Protein AF-A0A7K0PMY4-F1 (afdb_monomer)

Nearest PDB structures (foldseek):
  1op4-assembly1_A  TM=5.631E-01  e=2.468E-01  Mus musculus
  3pg2-assembly2_B  TM=4.167E-01  e=1.190E-01  Streptococcus agalactiae serogroup V
  4lk4-assembly1_A  TM=3.331E-01  e=1.921E-02  Vibrio cholerae 569B
  5l7u-assembly1_A  TM=3.458E-01  e=1.921E-02  Phocaeicola vulgatus ATCC 8482
  1goj-assembly1_A  TM=2.192E-01  e=1.199E+00  Neurospora crassa

Structure (mmCIF, N/CA/C/O backbone):
data_AF-A0A7K0PMY4-F1
#
_entry.id   AF-A0A7K0PMY4-F1
#
loop_
_atom_site.group_PDB
_atom_site.id
_atom_site.type_symbol
_atom_site.label_atom_id
_atom_site.label_alt_id
_atom_site.label_comp_id
_atom_site.label_asym_id
_atom_site.label_entity_id
_atom_site.label_seq_id
_atom_site.pdbx_PDB_ins_code
_atom_site.Cartn_x
_atom_site.Cartn_y
_atom_site.Cartn_z
_atom_site.occupancy
_atom_site.B_iso_or_equiv
_atom_site.auth_seq_id
_atom_site.auth_comp_id
_atom_site.auth_asym_id
_atom_site.auth_atom_id
_atom_site.pdbx_PDB_model_num
ATOM 1 N N . MET A 1 1 ? 9.725 -7.214 -26.474 1.00 56.25 1 MET A N 1
ATOM 2 C CA . MET A 1 1 ? 8.903 -6.248 -27.239 1.00 56.25 1 MET A CA 1
ATOM 3 C C . MET A 1 1 ? 9.559 -5.992 -28.582 1.00 56.25 1 MET A C 1
ATOM 5 O O . MET A 1 1 ? 10.718 -5.599 -28.596 1.00 56.25 1 MET A O 1
ATOM 9 N N . GLY A 1 2 ? 8.859 -6.247 -29.687 1.00 46.62 2 GLY A N 1
ATOM 10 C CA . GLY A 1 2 ? 9.375 -6.006 -31.038 1.00 46.62 2 GLY A CA 1
ATOM 11 C C . GLY A 1 2 ? 8.590 -4.904 -31.742 1.00 46.62 2 GLY A C 1
ATOM 12 O O . GLY A 1 2 ? 7.359 -4.955 -31.766 1.00 46.62 2 GLY A O 1
ATOM 13 N N . TYR A 1 3 ? 9.301 -3.930 -32.313 1.00 45.34 3 TYR A N 1
ATOM 14 C CA . TYR A 1 3 ? 8.751 -2.986 -33.284 1.00 45.34 3 TYR A CA 1
ATOM 15 C C . TYR A 1 3 ? 8.925 -3.598 -34.673 1.00 45.34 3 TYR A C 1
ATOM 17 O O . TYR A 1 3 ? 10.058 -3.780 -35.112 1.00 45.34 3 TYR A O 1
ATOM 25 N N . LEU A 1 4 ? 7.827 -3.941 -35.347 1.00 53.22 4 LEU A N 1
ATOM 26 C CA . LEU A 1 4 ? 7.902 -4.459 -36.717 1.00 53.22 4 LEU A CA 1
ATOM 27 C C . LEU A 1 4 ? 7.958 -3.309 -37.742 1.00 53.22 4 LEU A C 1
ATOM 29 O O . LEU A 1 4 ? 8.595 -3.446 -38.779 1.00 53.22 4 LEU A O 1
ATOM 33 N N . ASP A 1 5 ? 7.343 -2.161 -37.425 1.00 56.84 5 ASP A N 1
ATOM 34 C CA . ASP A 1 5 ? 7.121 -1.060 -38.380 1.00 56.84 5 ASP A CA 1
ATOM 35 C C . ASP A 1 5 ? 6.556 0.236 -37.735 1.00 56.84 5 ASP A C 1
ATOM 37 O O . ASP A 1 5 ? 5.856 1.009 -38.386 1.00 56.84 5 ASP A O 1
ATOM 41 N N . ASN A 1 6 ? 6.840 0.515 -36.451 1.00 61.03 6 ASN A N 1
ATOM 42 C CA . ASN A 1 6 ? 6.326 1.689 -35.698 1.00 61.03 6 ASN A CA 1
ATOM 43 C C . ASN A 1 6 ? 4.786 1.831 -35.634 1.00 61.03 6 ASN A C 1
ATOM 45 O O . ASN A 1 6 ? 4.286 2.801 -35.064 1.00 61.03 6 ASN A O 1
ATOM 49 N N . SER A 1 7 ? 4.034 0.872 -36.179 1.00 65.44 7 SER A N 1
ATOM 50 C CA . SER A 1 7 ? 2.568 0.870 -36.200 1.00 65.44 7 SER A CA 1
ATOM 51 C C . SER A 1 7 ? 1.967 -0.250 -35.350 1.00 65.44 7 SER A C 1
ATOM 53 O O . SER A 1 7 ? 0.879 -0.091 -34.797 1.00 65.44 7 SER A O 1
ATOM 55 N N . ALA A 1 8 ? 2.701 -1.355 -35.191 1.00 66.94 8 ALA A N 1
ATOM 56 C CA . ALA A 1 8 ? 2.308 -2.498 -34.386 1.00 66.94 8 ALA A CA 1
ATOM 57 C C . ALA A 1 8 ? 3.379 -2.827 -33.335 1.00 66.94 8 ALA A C 1
ATOM 59 O O . ALA A 1 8 ? 4.569 -2.940 -33.638 1.00 66.94 8 ALA A O 1
ATOM 60 N N . VAL A 1 9 ? 2.933 -3.006 -32.090 1.00 68.56 9 VAL A N 1
ATOM 61 C CA . VAL A 1 9 ? 3.749 -3.510 -30.980 1.00 68.56 9 VAL A CA 1
ATOM 62 C C . VAL A 1 9 ? 3.297 -4.936 -30.698 1.00 68.56 9 VAL A C 1
ATOM 64 O O . VAL A 1 9 ? 2.140 -5.157 -30.342 1.00 68.56 9 VAL A O 1
ATOM 67 N N . THR A 1 10 ? 4.200 -5.902 -30.861 1.00 73.44 10 THR A N 1
ATOM 68 C CA . THR A 1 10 ? 3.927 -7.294 -30.475 1.00 73.44 10 THR A CA 1
ATOM 69 C C . THR A 1 10 ? 4.417 -7.521 -29.050 1.00 73.44 10 THR A C 1
ATOM 71 O O . THR A 1 10 ? 5.588 -7.268 -28.740 1.00 73.44 10 THR A O 1
ATOM 74 N N . VAL A 1 11 ? 3.505 -7.982 -28.194 1.00 72.00 11 VAL A N 1
ATOM 75 C CA . VAL A 1 11 ? 3.746 -8.278 -26.779 1.00 72.00 11 VAL A CA 1
ATOM 76 C C . VAL A 1 11 ? 3.530 -9.769 -26.560 1.00 72.00 11 VAL A C 1
ATOM 78 O O . VAL A 1 11 ? 2.471 -10.285 -26.911 1.00 72.00 11 VAL A O 1
ATOM 81 N N . ASP A 1 12 ? 4.525 -10.433 -25.979 1.00 79.25 12 ASP A N 1
ATOM 82 C CA . ASP A 1 12 ? 4.357 -11.755 -25.379 1.00 79.25 12 ASP A CA 1
ATOM 83 C C . ASP A 1 12 ? 4.098 -11.557 -23.883 1.00 79.25 12 ASP A C 1
ATOM 85 O O . ASP A 1 12 ? 4.808 -10.782 -23.235 1.00 79.25 12 ASP A O 1
ATOM 89 N N . ALA A 1 13 ? 3.033 -12.158 -23.359 1.00 78.56 13 ALA A N 1
ATOM 90 C CA . ALA A 1 13 ? 2.579 -11.916 -21.997 1.00 78.56 13 ALA A CA 1
ATOM 91 C C . ALA A 1 13 ? 1.934 -13.156 -21.382 1.00 78.56 13 ALA A C 1
ATOM 93 O O . ALA A 1 13 ? 1.069 -13.802 -21.978 1.00 78.56 13 ALA A O 1
ATOM 94 N N . ILE A 1 14 ? 2.285 -13.406 -20.123 1.00 84.62 14 ILE A N 1
ATOM 95 C CA . ILE A 1 14 ? 1.593 -14.359 -19.264 1.00 84.62 14 ILE A CA 1
ATOM 96 C C . ILE A 1 14 ? 0.499 -13.606 -18.510 1.00 84.62 14 ILE A C 1
ATOM 98 O O . ILE A 1 14 ? 0.737 -12.588 -17.863 1.00 84.62 14 ILE A O 1
ATOM 102 N N . LEU A 1 15 ? -0.733 -14.093 -18.634 1.00 82.69 15 LEU A N 1
ATOM 103 C CA . LEU A 1 15 ? -1.900 -13.438 -18.054 1.00 82.69 15 LEU A CA 1
ATOM 104 C C . LEU A 1 15 ? -2.112 -13.864 -16.608 1.00 82.69 15 LEU A C 1
ATOM 106 O O . LEU A 1 15 ? -1.938 -15.031 -16.254 1.00 82.69 15 LEU A O 1
ATOM 110 N N . THR A 1 16 ? -2.595 -12.931 -15.799 1.00 83.88 16 THR A N 1
ATOM 111 C CA . THR A 1 16 ? -3.051 -13.215 -14.439 1.00 83.88 16 THR A CA 1
ATOM 112 C C . THR A 1 16 ? -4.426 -13.888 -14.465 1.00 83.88 16 THR A C 1
ATOM 114 O O . THR A 1 16 ? -5.055 -14.018 -15.524 1.00 83.88 16 THR A O 1
ATOM 117 N N . ASN A 1 17 ? -4.925 -14.327 -13.306 1.00 83.12 17 ASN A N 1
ATOM 118 C CA . ASN A 1 17 ? -6.261 -14.928 -13.198 1.00 83.12 17 ASN A CA 1
ATOM 119 C C . ASN A 1 17 ? -7.345 -14.016 -13.788 1.00 83.12 17 ASN A C 1
ATOM 121 O O . ASN A 1 17 ? -8.180 -14.479 -14.566 1.00 83.12 17 ASN A O 1
ATOM 125 N N . LYS A 1 18 ? -7.276 -12.709 -13.502 1.00 78.31 18 LYS A N 1
ATOM 126 C CA . LYS A 1 18 ? -8.245 -11.745 -14.026 1.00 78.31 18 LYS A CA 1
ATOM 127 C C . LYS A 1 18 ? -8.112 -11.553 -15.534 1.00 78.31 18 LYS A C 1
ATOM 129 O O . LYS A 1 18 ? -9.117 -11.487 -16.236 1.00 78.31 18 LYS A O 1
ATOM 134 N N . GLY A 1 19 ? -6.884 -11.51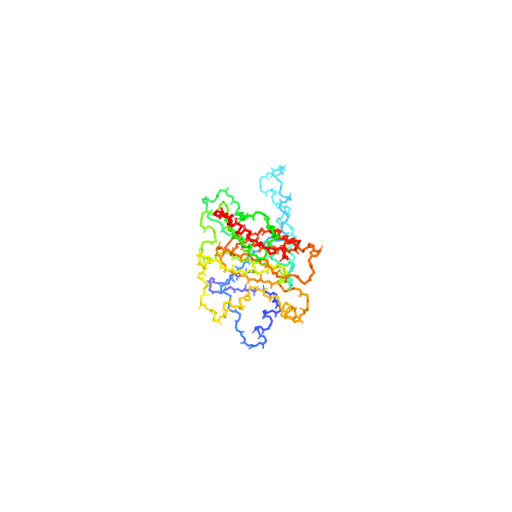7 -16.054 1.00 83.00 19 GLY A N 1
ATOM 135 C CA . GLY A 1 19 ? -6.644 -11.452 -17.499 1.00 83.00 19 GLY A CA 1
ATOM 136 C C . GLY A 1 19 ? -7.232 -12.656 -18.245 1.00 83.00 19 GLY A C 1
ATOM 137 O O . GLY A 1 19 ? -7.866 -12.488 -19.288 1.00 83.00 19 GLY A O 1
ATOM 138 N N . ARG A 1 20 ? -7.094 -13.864 -17.679 1.00 86.44 20 ARG A N 1
ATOM 139 C CA . ARG A 1 20 ? -7.715 -15.085 -18.220 1.00 86.44 20 ARG A CA 1
ATOM 140 C C . ARG A 1 20 ? -9.240 -15.033 -18.174 1.00 86.44 20 ARG A C 1
ATOM 142 O O . ARG A 1 20 ? -9.875 -15.413 -19.150 1.00 86.44 20 ARG A O 1
ATOM 149 N N . GLU A 1 21 ? -9.822 -14.534 -17.088 1.00 86.12 21 GLU A N 1
ATOM 150 C CA . GLU A 1 21 ? -11.275 -14.356 -16.946 1.00 86.12 21 GLU A CA 1
ATOM 151 C C . GLU A 1 21 ? -11.844 -13.390 -18.002 1.00 86.12 21 GLU A C 1
ATOM 153 O O . GLU A 1 21 ? -12.862 -13.670 -18.639 1.00 86.12 21 GLU A O 1
ATOM 158 N N . VAL A 1 22 ? -11.160 -12.268 -18.245 1.00 85.44 22 VAL A N 1
ATOM 159 C CA . VAL A 1 22 ? -11.566 -11.278 -19.257 1.00 85.44 22 VAL A CA 1
ATOM 160 C C . VAL A 1 22 ? -11.499 -11.862 -20.670 1.00 85.44 22 VAL A C 1
ATOM 162 O O . VAL A 1 22 ? -12.391 -11.609 -21.475 1.00 85.44 22 VAL A O 1
ATOM 165 N N . LEU A 1 23 ? -10.494 -12.684 -20.979 1.00 85.88 23 LEU A N 1
ATOM 166 C CA . LEU A 1 23 ? -10.446 -13.379 -22.268 1.00 85.88 23 LEU A CA 1
ATOM 167 C C . LEU A 1 23 ? -11.514 -14.466 -22.387 1.00 85.88 23 LEU A C 1
ATOM 169 O O . LEU A 1 23 ? -12.152 -14.582 -23.431 1.00 85.88 23 LEU A O 1
ATOM 173 N N . ALA A 1 24 ? -11.728 -15.249 -21.328 1.00 87.12 24 ALA A N 1
ATOM 174 C CA . ALA A 1 24 ? -12.728 -16.312 -21.313 1.00 87.12 24 ALA A CA 1
ATOM 175 C C . ALA A 1 24 ? -14.156 -15.767 -21.483 1.00 87.12 24 ALA A C 1
ATOM 177 O O . ALA A 1 24 ? -14.991 -16.413 -22.109 1.00 87.12 24 ALA A O 1
ATOM 178 N N . SER A 1 25 ? -14.424 -14.557 -20.987 1.00 88.06 25 SER A N 1
ATOM 179 C CA . SER A 1 25 ? -15.701 -13.854 -21.174 1.00 88.06 25 SER A CA 1
ATOM 180 C C . SER A 1 25 ? -15.861 -13.185 -22.551 1.00 88.06 25 SER A C 1
ATOM 182 O O . SER A 1 25 ? -16.880 -12.544 -22.804 1.00 88.06 25 SER A O 1
ATOM 184 N N . GLY A 1 26 ? -14.894 -13.338 -23.465 1.00 81.75 26 GLY A N 1
ATOM 185 C CA . GLY A 1 26 ? -14.929 -12.744 -24.808 1.00 81.75 26 GLY A CA 1
ATOM 186 C C . GLY A 1 26 ? -14.554 -11.258 -24.844 1.00 81.75 26 GLY A C 1
ATOM 187 O O . GLY A 1 26 ? -14.780 -10.579 -25.849 1.00 81.75 26 GLY A O 1
ATOM 188 N N . GLY A 1 27 ? -13.986 -10.737 -23.755 1.00 80.69 27 GLY A N 1
ATOM 189 C CA . GLY A 1 27 ? -13.497 -9.370 -23.657 1.00 80.69 27 GLY A CA 1
ATOM 190 C C . GLY A 1 27 ? -12.211 -9.140 -24.455 1.00 80.69 27 GLY A C 1
ATOM 191 O O . GLY A 1 27 ? -11.415 -10.046 -24.699 1.00 80.69 27 GLY A O 1
ATOM 192 N N . ARG A 1 28 ? -11.978 -7.884 -24.852 1.00 79.88 28 ARG A N 1
ATOM 193 C CA . ARG A 1 28 ? -10.725 -7.458 -25.495 1.00 79.88 28 ARG A CA 1
ATOM 194 C C . ARG A 1 28 ? -9.750 -6.949 -24.435 1.00 79.88 28 ARG A C 1
ATOM 196 O O . ARG A 1 28 ? -10.101 -6.068 -23.653 1.00 79.88 28 ARG A O 1
ATOM 203 N N . LEU A 1 29 ? -8.510 -7.436 -24.463 1.00 76.12 29 LEU A N 1
ATOM 204 C CA . LEU A 1 29 ? -7.417 -6.921 -23.635 1.00 76.12 29 LEU A CA 1
ATOM 205 C C . LEU A 1 29 ? -6.865 -5.631 -24.255 1.00 76.12 29 LEU A C 1
ATOM 207 O O . LEU A 1 29 ? -5.866 -5.641 -24.970 1.00 76.12 29 LEU A O 1
ATOM 211 N N . ASN A 1 30 ? -7.559 -4.512 -24.043 1.00 79.06 30 ASN A N 1
ATOM 212 C CA . ASN A 1 30 ? -7.059 -3.212 -24.481 1.00 79.06 30 ASN A CA 1
ATOM 213 C C . ASN A 1 30 ? -6.045 -2.673 -23.461 1.00 79.06 30 ASN A C 1
ATOM 215 O O . ASN A 1 30 ? -6.421 -2.278 -22.355 1.00 79.06 30 ASN A O 1
ATOM 219 N N . ILE A 1 31 ? -4.763 -2.645 -23.829 1.00 72.62 31 ILE A N 1
ATOM 220 C CA . ILE A 1 31 ? -3.693 -2.133 -22.965 1.00 72.62 31 ILE A CA 1
ATOM 221 C C . ILE A 1 31 ? -3.728 -0.600 -23.012 1.00 72.62 31 ILE A C 1
ATOM 223 O O . ILE A 1 31 ? -3.238 0.018 -23.950 1.00 72.62 31 ILE A O 1
ATOM 227 N N . THR A 1 32 ? -4.338 0.023 -22.002 1.00 76.00 32 THR A N 1
ATOM 228 C CA . THR A 1 32 ? -4.423 1.496 -21.882 1.00 76.00 32 THR A CA 1
ATOM 229 C C . THR A 1 32 ? -3.374 2.082 -20.945 1.00 76.00 32 THR A C 1
ATOM 231 O O . THR A 1 32 ? -3.036 3.260 -21.040 1.00 76.00 32 THR A O 1
ATOM 234 N N . LYS A 1 33 ? -2.871 1.262 -20.023 1.00 69.75 33 LYS A N 1
ATOM 235 C CA . LYS A 1 33 ? -1.846 1.605 -19.045 1.00 69.75 33 LYS A CA 1
ATOM 236 C C . LYS A 1 33 ? -0.974 0.380 -18.829 1.00 69.75 33 LYS A C 1
ATOM 238 O O . LYS A 1 33 ? -1.479 -0.740 -18.818 1.00 69.75 33 LYS A O 1
ATOM 243 N N . PHE A 1 34 ? 0.313 0.611 -18.637 1.00 75.81 34 PHE A N 1
ATOM 244 C CA . PHE A 1 34 ? 1.269 -0.411 -18.248 1.00 75.81 34 PHE A CA 1
ATOM 245 C C . PHE A 1 34 ? 2.121 0.131 -17.103 1.00 75.81 34 PHE A C 1
ATOM 247 O O . PHE A 1 34 ? 2.263 1.343 -16.940 1.00 75.81 34 PHE A O 1
ATOM 254 N N . ALA A 1 35 ? 2.654 -0.778 -16.301 1.00 73.00 35 ALA A N 1
ATOM 255 C CA . ALA A 1 35 ? 3.658 -0.485 -15.294 1.00 73.00 35 ALA A CA 1
ATOM 256 C C . ALA A 1 35 ? 4.844 -1.415 -15.539 1.00 73.00 35 ALA A C 1
ATOM 258 O O . ALA A 1 35 ? 4.670 -2.519 -16.053 1.00 73.00 35 ALA A O 1
ATOM 259 N N . LEU A 1 36 ? 6.032 -0.946 -15.184 1.00 79.94 36 LEU A N 1
ATOM 260 C CA . LEU A 1 36 ? 7.275 -1.702 -15.261 1.00 79.94 36 LEU A CA 1
ATOM 261 C C . LEU A 1 36 ? 7.795 -1.897 -13.833 1.00 79.94 36 LEU A C 1
ATOM 263 O O . LEU A 1 36 ? 7.508 -1.076 -12.959 1.00 79.94 36 LEU A O 1
ATOM 267 N N . SER A 1 37 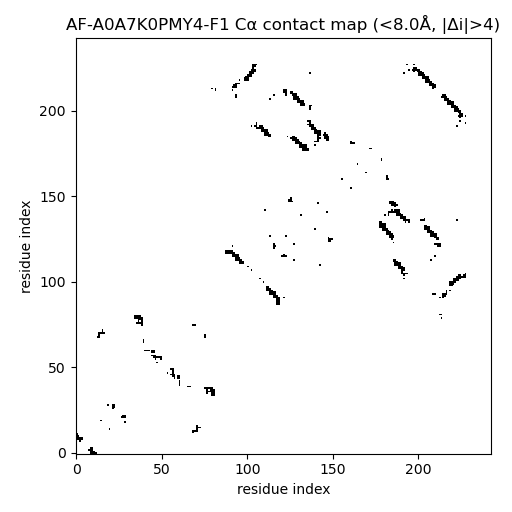? 8.536 -2.970 -13.598 1.00 81.50 37 SER A N 1
ATOM 268 C CA . SER A 1 37 ? 9.205 -3.263 -12.327 1.00 81.50 37 SER A CA 1
ATOM 269 C C . SER A 1 37 ? 10.631 -3.712 -12.610 1.00 81.50 37 SER A C 1
ATOM 271 O O . SER A 1 37 ? 10.935 -4.118 -13.732 1.00 81.50 37 SER A O 1
ATOM 273 N N . ASP A 1 38 ? 11.484 -3.583 -11.605 1.00 82.31 38 ASP A N 1
ATOM 274 C CA . ASP A 1 38 ? 12.885 -3.994 -11.585 1.00 82.31 38 ASP A CA 1
ATOM 275 C C . ASP A 1 38 ? 13.172 -4.952 -10.417 1.00 82.31 38 ASP A C 1
ATOM 277 O O . ASP A 1 38 ? 14.278 -4.987 -9.888 1.00 82.31 38 ASP A O 1
ATOM 281 N N . ASP A 1 39 ? 12.169 -5.734 -10.013 1.00 78.75 39 ASP A N 1
ATOM 282 C CA . ASP A 1 39 ? 12.227 -6.681 -8.896 1.00 78.75 39 ASP A CA 1
ATOM 283 C C . ASP A 1 39 ? 13.304 -7.772 -9.045 1.00 78.75 39 ASP A C 1
ATOM 285 O O . ASP A 1 39 ? 13.728 -8.346 -8.043 1.00 78.75 39 ASP A O 1
ATOM 289 N N . GLU A 1 40 ? 13.793 -8.009 -10.261 1.00 80.62 40 GLU A N 1
ATOM 290 C CA . GLU A 1 40 ? 14.863 -8.968 -10.568 1.00 80.62 40 GLU A CA 1
ATOM 291 C C . GLU A 1 40 ? 16.278 -8.359 -10.566 1.00 80.62 40 GLU A C 1
ATOM 293 O O . GLU A 1 40 ? 17.263 -9.084 -10.720 1.00 80.62 40 GLU A O 1
ATOM 298 N N . ILE A 1 41 ? 16.411 -7.038 -10.412 1.00 84.12 41 ILE A N 1
ATOM 299 C CA . ILE A 1 41 ? 17.699 -6.349 -10.520 1.00 84.12 41 ILE A CA 1
ATOM 300 C C . ILE A 1 41 ? 18.291 -6.079 -9.137 1.00 84.12 41 ILE A C 1
ATOM 302 O O . ILE A 1 41 ? 17.795 -5.252 -8.374 1.00 84.12 41 ILE A O 1
ATOM 306 N N . ASP A 1 42 ? 19.416 -6.729 -8.840 1.00 85.94 42 ASP A N 1
ATOM 307 C CA . ASP A 1 42 ? 20.241 -6.381 -7.685 1.00 85.94 42 ASP A CA 1
ATOM 308 C C . ASP A 1 42 ? 21.206 -5.234 -8.033 1.00 85.94 42 ASP A C 1
ATOM 310 O O . ASP A 1 42 ? 22.219 -5.417 -8.715 1.00 85.94 42 ASP A O 1
ATOM 314 N N . TYR A 1 43 ? 20.885 -4.033 -7.551 1.00 86.75 43 TYR A N 1
ATOM 315 C CA . TYR A 1 43 ? 21.710 -2.844 -7.760 1.00 86.75 43 TYR A CA 1
ATOM 316 C C . TYR A 1 43 ? 22.981 -2.809 -6.895 1.00 86.75 43 TYR A C 1
ATOM 318 O O . TYR A 1 43 ? 23.888 -2.037 -7.219 1.00 86.75 43 TYR A O 1
ATOM 326 N N . ASP A 1 44 ? 23.110 -3.644 -5.856 1.00 87.06 44 ASP A N 1
ATOM 327 C CA . ASP A 1 44 ? 24.332 -3.716 -5.038 1.00 87.06 44 ASP A CA 1
ATOM 328 C C . ASP A 1 44 ? 25.506 -4.333 -5.818 1.00 87.06 44 ASP A C 1
ATOM 330 O O . ASP A 1 44 ? 26.674 -4.137 -5.473 1.00 87.06 44 ASP A O 1
ATOM 334 N N . LEU A 1 45 ? 25.215 -5.029 -6.921 1.00 87.75 45 LEU A N 1
ATOM 335 C CA . LEU A 1 45 ? 26.213 -5.566 -7.850 1.00 87.75 45 LEU A CA 1
ATOM 336 C C . LEU A 1 45 ? 26.855 -4.489 -8.740 1.00 87.75 45 LEU A C 1
ATOM 338 O O . LEU A 1 45 ? 27.779 -4.790 -9.503 1.00 87.75 45 LEU A O 1
ATOM 342 N N . TRP A 1 46 ? 26.401 -3.236 -8.650 1.00 89.19 46 TRP A N 1
ATOM 343 C CA . TRP A 1 46 ? 27.041 -2.108 -9.314 1.00 89.19 46 TRP A CA 1
ATOM 344 C C . TRP A 1 46 ? 28.406 -1.817 -8.684 1.00 89.19 46 TRP A C 1
ATOM 346 O O . TRP A 1 46 ? 28.507 -1.482 -7.504 1.00 89.19 46 TRP A O 1
ATOM 356 N N . ASN A 1 47 ? 29.475 -1.892 -9.483 1.00 88.31 47 ASN A N 1
ATOM 357 C CA . ASN A 1 47 ? 30.846 -1.709 -9.005 1.00 88.31 47 ASN A CA 1
ATOM 358 C C . ASN A 1 47 ? 31.523 -0.472 -9.629 1.00 88.31 47 ASN A C 1
ATOM 360 O O . ASN A 1 47 ? 32.162 -0.590 -10.679 1.00 88.31 47 ASN A O 1
ATOM 364 N N . PRO A 1 48 ? 31.496 0.696 -8.956 1.00 88.62 48 PRO A N 1
ATOM 365 C CA . PRO A 1 48 ? 32.190 1.904 -9.404 1.00 88.62 48 PRO A CA 1
ATOM 366 C C . PRO A 1 48 ? 33.723 1.811 -9.416 1.00 88.62 48 PRO A C 1
ATOM 368 O O . PRO A 1 48 ? 34.379 2.721 -9.912 1.00 88.62 48 PRO A O 1
ATOM 371 N N . ALA A 1 49 ? 34.309 0.769 -8.823 1.00 87.69 49 ALA A N 1
ATOM 372 C CA . ALA A 1 49 ? 35.754 0.564 -8.734 1.00 87.69 49 ALA A CA 1
ATOM 373 C C . ALA A 1 49 ? 36.266 -0.488 -9.738 1.00 87.69 49 ALA A C 1
ATOM 375 O O . ALA A 1 49 ? 37.385 -0.985 -9.596 1.00 87.69 49 ALA A O 1
ATOM 376 N N . HIS A 1 50 ? 35.466 -0.853 -10.748 1.00 85.88 50 HIS A N 1
ATOM 377 C CA . HIS A 1 50 ? 35.857 -1.861 -11.731 1.00 85.88 50 HIS A CA 1
ATOM 378 C C . HIS A 1 50 ? 37.109 -1.427 -12.518 1.00 85.88 50 HIS A C 1
ATOM 380 O O . HIS A 1 50 ? 37.138 -0.373 -13.155 1.00 85.88 50 HIS A O 1
ATOM 386 N N . THR A 1 51 ? 38.145 -2.270 -12.526 1.00 86.81 51 THR A N 1
ATOM 387 C CA . THR A 1 51 ? 39.472 -1.959 -13.096 1.00 86.81 51 THR A CA 1
ATOM 388 C C . THR A 1 51 ? 39.464 -1.720 -14.607 1.00 86.81 51 THR A C 1
ATOM 390 O O . THR A 1 51 ? 40.312 -0.995 -15.118 1.00 86.81 51 THR A O 1
ATOM 393 N N . LEU A 1 52 ? 38.493 -2.295 -15.323 1.00 86.44 52 LEU A N 1
ATOM 394 C CA . LEU A 1 52 ? 38.293 -2.097 -16.767 1.00 86.44 52 LEU A CA 1
ATOM 395 C C . LEU A 1 52 ? 37.578 -0.775 -17.129 1.00 86.44 52 LEU A C 1
ATOM 397 O O . LEU A 1 52 ? 37.308 -0.523 -18.303 1.00 86.44 52 LEU A O 1
ATOM 401 N N . GLY A 1 53 ? 37.293 0.083 -16.143 1.00 86.56 53 GLY A N 1
ATOM 402 C CA . GLY A 1 53 ? 36.696 1.404 -16.337 1.00 86.56 53 GLY A CA 1
ATOM 403 C C . GLY A 1 53 ? 35.167 1.415 -16.310 1.00 86.56 53 GLY A C 1
ATOM 404 O O . GLY A 1 53 ? 34.514 0.398 -16.074 1.00 86.56 53 GLY A O 1
ATOM 405 N N . THR A 1 54 ? 34.596 2.594 -16.570 1.00 86.06 54 THR A N 1
ATOM 406 C CA . THR A 1 54 ? 33.167 2.911 -16.372 1.00 86.06 54 THR A CA 1
ATOM 407 C C . THR A 1 54 ? 32.209 2.024 -17.157 1.00 86.06 54 THR A C 1
ATOM 409 O O . THR A 1 54 ? 31.102 1.770 -16.695 1.00 86.06 54 THR A O 1
ATOM 412 N N . ASN A 1 55 ? 32.634 1.509 -18.313 1.00 86.44 55 ASN A N 1
ATOM 413 C CA . ASN A 1 55 ? 31.807 0.639 -19.154 1.00 86.44 55 ASN A CA 1
ATOM 414 C C . ASN A 1 55 ? 31.529 -0.733 -18.519 1.00 86.44 55 ASN A C 1
ATOM 416 O O . ASN A 1 55 ? 30.676 -1.457 -19.010 1.00 86.44 55 ASN A O 1
ATOM 420 N N . TYR A 1 56 ? 32.250 -1.101 -17.455 1.00 86.12 56 TYR A N 1
ATOM 421 C CA . TYR A 1 56 ? 32.117 -2.402 -16.799 1.00 86.12 56 TYR A CA 1
ATOM 422 C C . TYR A 1 56 ? 31.458 -2.320 -15.421 1.00 86.12 56 TYR A C 1
ATOM 424 O O . TYR A 1 56 ? 31.317 -3.342 -14.754 1.00 86.12 56 TYR A O 1
ATOM 432 N N . TYR A 1 57 ? 31.034 -1.132 -14.980 1.00 90.12 57 TYR A N 1
ATOM 433 C CA . TYR A 1 57 ? 30.451 -0.955 -13.644 1.00 90.12 57 TYR A CA 1
ATOM 434 C C . TYR A 1 57 ? 29.148 -1.744 -13.465 1.00 90.12 57 TYR A C 1
ATOM 436 O O . TYR A 1 57 ? 28.882 -2.228 -12.368 1.00 90.12 57 TYR A O 1
ATOM 444 N N . GLY A 1 58 ? 28.387 -1.924 -14.549 1.00 87.81 58 GLY A N 1
ATOM 445 C CA . GLY A 1 58 ? 27.144 -2.698 -14.588 1.00 87.81 58 GLY A CA 1
ATOM 446 C C . GLY A 1 58 ? 27.264 -4.064 -15.259 1.00 87.81 58 GLY A C 1
ATOM 447 O O . GLY A 1 58 ? 26.247 -4.721 -15.445 1.00 87.81 58 GLY A O 1
ATOM 448 N N . ALA A 1 59 ? 28.472 -4.521 -15.613 1.00 87.19 59 ALA A N 1
ATOM 449 C CA . ALA A 1 59 ? 28.641 -5.730 -16.424 1.00 87.19 59 ALA A CA 1
ATOM 450 C C . ALA A 1 59 ? 28.034 -6.986 -15.776 1.00 87.19 59 ALA A C 1
ATOM 452 O O . ALA A 1 59 ? 27.615 -7.899 -16.479 1.00 87.19 59 ALA A O 1
ATOM 453 N N . VAL A 1 60 ? 27.977 -7.051 -14.444 1.00 85.00 60 VAL A N 1
ATOM 454 C CA . VAL A 1 60 ? 27.322 -8.161 -13.738 1.00 85.00 60 VAL A CA 1
ATOM 455 C C . VAL A 1 60 ? 25.805 -8.070 -13.881 1.00 85.00 60 VAL A C 1
ATOM 457 O O . VAL A 1 60 ? 25.183 -9.064 -14.234 1.00 85.00 60 VAL A O 1
ATOM 460 N N . ILE A 1 61 ? 25.237 -6.877 -13.680 1.00 87.31 61 ILE A N 1
ATOM 461 C CA . ILE A 1 61 ? 23.795 -6.612 -13.772 1.00 87.31 61 ILE A CA 1
ATOM 462 C C . ILE A 1 61 ? 23.278 -6.898 -15.189 1.00 87.31 61 ILE A C 1
ATOM 464 O O . ILE A 1 61 ? 22.260 -7.559 -15.357 1.00 87.31 61 ILE A O 1
ATOM 468 N N . GLU A 1 62 ? 24.009 -6.460 -16.215 1.00 86.12 62 GLU A N 1
ATOM 469 C CA . GLU A 1 62 ? 23.637 -6.651 -17.625 1.00 86.12 62 GLU A CA 1
ATOM 470 C C . GLU A 1 62 ? 23.670 -8.118 -18.076 1.00 86.12 62 GLU A C 1
ATOM 47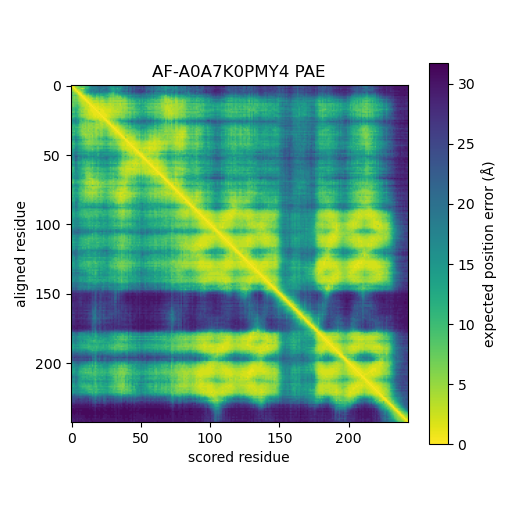2 O O . GLU A 1 62 ? 22.972 -8.490 -19.016 1.00 86.12 62 GLU A O 1
ATOM 477 N N . ASN A 1 63 ? 24.475 -8.951 -17.412 1.00 87.12 63 ASN A N 1
ATOM 478 C CA . ASN A 1 63 ? 24.599 -10.376 -17.714 1.00 87.12 63 ASN A CA 1
ATOM 479 C C . ASN A 1 63 ? 23.722 -11.261 -16.813 1.00 87.12 63 ASN A C 1
ATOM 481 O O . ASN A 1 63 ? 23.840 -12.489 -16.876 1.00 87.12 63 ASN A O 1
ATOM 485 N N . MET A 1 64 ? 22.864 -10.682 -15.967 1.00 85.06 64 MET A N 1
ATOM 486 C CA . MET A 1 64 ? 21.939 -11.480 -15.166 1.00 85.06 64 MET A CA 1
ATOM 487 C C . MET A 1 64 ? 20.866 -12.113 -16.063 1.00 85.06 64 MET A C 1
ATOM 489 O O . MET A 1 64 ? 20.328 -11.446 -16.951 1.00 85.06 64 MET A O 1
ATOM 493 N N . PRO A 1 65 ? 20.540 -13.402 -15.858 1.00 84.38 65 PRO A N 1
ATOM 494 C CA . PRO A 1 65 ? 19.418 -14.015 -16.546 1.00 84.38 65 PRO A CA 1
ATOM 495 C C . PRO A 1 65 ? 18.118 -13.377 -16.048 1.00 84.38 65 PRO A C 1
ATOM 497 O O . PRO A 1 65 ? 17.857 -13.366 -14.849 1.00 84.38 65 PRO A O 1
ATOM 500 N N . ILE A 1 66 ? 17.310 -12.871 -16.978 1.00 78.25 66 ILE A N 1
ATOM 501 C CA . ILE A 1 66 ? 15.951 -12.402 -16.688 1.00 78.25 66 ILE A CA 1
ATOM 502 C C . ILE A 1 66 ? 15.079 -13.640 -16.467 1.00 78.25 66 ILE A C 1
ATOM 504 O O . ILE A 1 66 ? 15.111 -14.568 -17.286 1.00 78.25 66 ILE A O 1
ATOM 508 N N . LEU A 1 67 ? 14.344 -13.680 -15.358 1.00 77.62 67 LEU A N 1
ATOM 509 C CA . LEU A 1 67 ? 13.428 -14.776 -15.067 1.00 77.62 67 LEU A CA 1
ATOM 510 C C . LEU A 1 67 ? 12.135 -14.617 -15.879 1.00 77.62 67 LEU A C 1
ATOM 512 O O . LEU A 1 67 ? 11.795 -13.560 -16.407 1.00 77.62 67 LEU A O 1
ATOM 516 N N . GLU A 1 68 ? 11.431 -15.726 -16.072 1.00 79.06 68 GLU A N 1
ATOM 517 C CA . GLU A 1 68 ? 10.173 -15.723 -16.813 1.00 79.06 68 GLU A CA 1
ATOM 518 C C . GLU A 1 68 ? 9.037 -15.105 -15.990 1.00 79.06 68 GLU A C 1
ATOM 520 O O . GLU A 1 68 ? 8.952 -15.280 -14.775 1.00 79.06 68 GLU A O 1
ATOM 525 N N . ALA A 1 69 ? 8.126 -14.404 -16.670 1.00 77.56 69 ALA A N 1
ATOM 526 C CA . ALA A 1 69 ? 6.991 -13.767 -16.017 1.00 77.56 69 ALA A CA 1
ATOM 527 C C . ALA A 1 69 ? 6.087 -14.807 -15.324 1.00 77.56 69 ALA A C 1
ATOM 529 O O . ALA A 1 69 ? 5.597 -15.743 -15.954 1.00 77.56 69 ALA A O 1
ATOM 530 N N . LEU A 1 70 ? 5.790 -14.617 -14.038 1.00 82.00 70 LEU A N 1
ATOM 531 C CA . LEU A 1 70 ? 4.880 -15.482 -13.287 1.00 82.00 70 LEU A CA 1
ATOM 532 C C . LEU A 1 70 ? 3.459 -14.896 -13.244 1.00 82.00 70 LEU A C 1
ATOM 534 O O . LEU A 1 70 ? 3.280 -13.696 -13.072 1.00 82.00 70 LEU A O 1
ATOM 538 N N . PRO A 1 71 ? 2.397 -15.711 -13.339 1.00 81.62 71 PRO A N 1
ATOM 539 C CA . PRO A 1 71 ? 1.022 -15.205 -13.287 1.00 81.62 71 PRO A CA 1
ATOM 540 C C . PRO A 1 71 ? 0.577 -14.746 -11.883 1.00 81.62 71 PRO A C 1
ATOM 542 O O . PRO A 1 71 ? -0.557 -14.281 -11.743 1.00 81.62 71 PRO A O 1
ATOM 545 N N . ASP A 1 72 ? 1.414 -14.925 -10.856 1.00 81.00 72 ASP A N 1
ATOM 546 C CA . ASP A 1 72 ? 1.132 -14.557 -9.468 1.00 81.00 72 ASP A CA 1
ATOM 547 C C . ASP A 1 72 ? 1.491 -13.087 -9.191 1.00 81.00 72 ASP A C 1
ATOM 549 O O . ASP A 1 72 ? 2.658 -12.696 -9.123 1.00 81.00 72 ASP A O 1
ATOM 553 N N . GLU A 1 73 ? 0.453 -12.276 -8.994 1.00 66.75 73 GLU A N 1
ATOM 554 C CA . GLU A 1 73 ? 0.538 -10.836 -8.729 1.00 66.75 73 GLU A CA 1
ATOM 555 C C . GLU A 1 73 ? 1.097 -10.498 -7.333 1.00 66.75 73 GLU A C 1
ATOM 557 O O . GLU A 1 73 ? 1.400 -9.339 -7.063 1.00 66.75 73 GLU A O 1
ATOM 562 N N . THR A 1 74 ? 1.215 -11.473 -6.423 1.00 72.31 74 THR A N 1
ATOM 563 C CA . THR A 1 74 ? 1.751 -11.236 -5.071 1.00 72.31 74 THR A CA 1
ATOM 564 C C . THR A 1 74 ? 3.274 -11.224 -5.028 1.00 72.31 74 THR A C 1
ATOM 566 O O . THR A 1 74 ? 3.857 -10.607 -4.134 1.00 72.31 74 THR A O 1
ATOM 569 N N . GLN A 1 75 ? 3.911 -11.908 -5.978 1.00 76.69 75 GLN A N 1
ATOM 570 C CA . GLN A 1 75 ? 5.365 -12.019 -6.063 1.00 76.69 75 GLN A CA 1
ATOM 571 C C . GLN A 1 75 ? 5.945 -11.081 -7.117 1.00 76.69 75 GLN A C 1
ATOM 573 O O . GLN A 1 75 ? 7.025 -10.539 -6.903 1.00 76.69 75 GLN A O 1
ATOM 578 N N . MET A 1 76 ? 5.219 -10.848 -8.213 1.00 78.06 76 MET A N 1
ATOM 579 C CA . MET A 1 76 ? 5.701 -10.031 -9.323 1.00 78.06 76 MET A CA 1
ATOM 580 C C . MET A 1 76 ? 5.238 -8.572 -9.226 1.00 78.06 76 MET A C 1
ATOM 582 O O . MET A 1 76 ? 4.132 -8.285 -8.768 1.00 78.06 76 MET A O 1
ATOM 586 N N . LEU A 1 77 ? 6.061 -7.635 -9.707 1.00 76.69 77 LEU A N 1
ATOM 587 C CA . LEU A 1 77 ? 5.800 -6.188 -9.705 1.00 76.69 77 LEU A CA 1
ATOM 588 C C . LEU A 1 77 ? 5.677 -5.566 -8.301 1.00 76.69 77 LEU A C 1
ATOM 590 O O . LEU A 1 77 ? 4.931 -4.592 -8.111 1.00 76.69 77 LEU A O 1
ATOM 594 N N . ARG A 1 78 ? 6.410 -6.092 -7.310 1.00 77.00 78 ARG A N 1
ATOM 595 C CA . ARG A 1 78 ? 6.422 -5.537 -5.943 1.00 77.00 78 ARG A CA 1
ATOM 596 C C . ARG A 1 78 ? 7.038 -4.136 -5.891 1.00 77.00 78 ARG A C 1
ATOM 598 O O . ARG A 1 78 ? 6.540 -3.278 -5.160 1.00 77.00 78 ARG A O 1
ATOM 605 N N . TYR A 1 79 ? 8.089 -3.900 -6.677 1.00 76.56 79 TYR A N 1
ATOM 606 C CA . TYR A 1 79 ? 8.802 -2.623 -6.758 1.00 76.56 79 TYR A CA 1
ATOM 607 C C . TYR A 1 79 ? 8.586 -1.990 -8.130 1.00 76.56 79 TYR A C 1
ATOM 609 O O . TYR A 1 79 ? 9.296 -2.260 -9.093 1.00 76.56 79 TYR A O 1
ATOM 617 N N . LYS A 1 80 ? 7.536 -1.176 -8.254 1.00 77.56 80 LYS A N 1
ATOM 618 C CA . LYS A 1 80 ? 7.199 -0.540 -9.531 1.00 77.56 80 LYS A CA 1
ATOM 619 C C . LYS A 1 80 ? 8.114 0.644 -9.806 1.00 77.56 80 LYS A C 1
ATOM 621 O O . LYS A 1 80 ? 8.339 1.481 -8.932 1.00 77.56 80 LYS A O 1
ATOM 626 N N . LEU 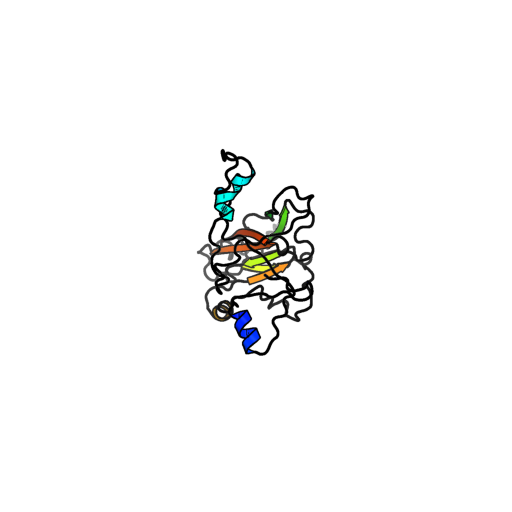A 1 81 ? 8.540 0.759 -11.057 1.00 78.12 81 LEU A N 1
ATOM 627 C CA . LEU A 1 81 ? 9.236 1.936 -11.546 1.00 78.12 81 LEU A CA 1
ATOM 628 C C . LEU A 1 81 ? 8.270 3.123 -11.580 1.00 78.12 81 LEU A C 1
ATOM 630 O O . LEU A 1 81 ? 7.166 3.041 -12.125 1.00 78.12 81 LEU A O 1
ATOM 634 N N . VAL A 1 82 ? 8.710 4.243 -11.011 1.00 76.81 82 VAL A N 1
ATOM 635 C CA . VAL A 1 82 ? 7.982 5.513 -11.011 1.00 76.81 82 VAL A CA 1
ATOM 636 C C . VAL A 1 82 ? 8.756 6.543 -11.823 1.00 76.81 82 VAL A C 1
ATOM 638 O O . VAL A 1 82 ? 9.972 6.674 -11.702 1.00 76.81 82 VAL A O 1
ATOM 641 N N . THR A 1 83 ? 8.055 7.290 -12.673 1.00 77.00 83 THR A N 1
ATOM 642 C CA . THR A 1 83 ? 8.653 8.416 -13.395 1.00 77.00 83 THR A CA 1
ATOM 643 C C . THR A 1 83 ? 8.498 9.683 -12.569 1.00 77.00 83 THR A C 1
ATOM 645 O O . THR A 1 83 ? 7.381 10.096 -12.263 1.00 77.00 83 THR A O 1
ATOM 648 N N . LEU A 1 84 ? 9.622 10.308 -12.224 1.00 80.56 84 LEU A N 1
ATOM 649 C CA . LEU A 1 84 ? 9.657 11.549 -11.457 1.00 80.56 84 LEU A CA 1
ATOM 650 C C . LEU A 1 84 ? 10.089 12.725 -12.349 1.00 80.56 84 LEU A C 1
ATOM 652 O O . LEU A 1 84 ? 10.942 12.550 -13.224 1.00 80.56 84 LEU A O 1
ATOM 656 N N . PRO A 1 85 ? 9.528 13.932 -12.144 1.00 81.56 85 PRO A N 1
ATOM 657 C CA . PRO A 1 85 ? 10.052 15.153 -12.746 1.00 81.56 85 PRO A CA 1
ATOM 658 C C . PRO A 1 85 ? 11.516 15.398 -12.360 1.00 81.56 85 PRO A C 1
ATOM 660 O O . PRO A 1 85 ? 11.963 15.011 -11.283 1.00 81.56 85 PRO A O 1
ATOM 663 N N . LYS A 1 86 ? 12.250 16.107 -13.220 1.00 80.81 86 LYS A N 1
ATOM 664 C CA . LYS A 1 86 ? 13.683 16.399 -13.025 1.00 80.81 86 LYS A CA 1
ATOM 665 C C . LYS A 1 86 ? 13.971 17.276 -11.799 1.00 80.81 86 LYS A C 1
ATOM 667 O O . LYS A 1 86 ? 15.081 17.240 -11.286 1.00 80.81 86 LYS A O 1
ATOM 672 N N . ASP A 1 87 ? 12.976 18.029 -11.335 1.00 81.62 87 ASP A N 1
ATOM 673 C CA . ASP A 1 87 ? 13.105 18.997 -10.236 1.00 81.62 87 ASP A CA 1
ATOM 674 C C . ASP A 1 87 ? 12.899 18.369 -8.845 1.00 81.62 87 ASP A C 1
ATOM 676 O O . ASP A 1 87 ? 12.843 19.062 -7.828 1.00 81.62 87 ASP A O 1
ATOM 680 N N . VAL A 1 88 ? 12.739 17.047 -8.788 1.00 81.06 88 VAL A N 1
ATOM 681 C CA . VAL A 1 88 ? 12.496 16.311 -7.550 1.00 81.06 88 VAL A CA 1
ATOM 682 C C . VAL A 1 88 ? 13.798 16.139 -6.764 1.00 81.06 88 VAL A C 1
ATOM 684 O O . VAL A 1 88 ? 14.790 15.629 -7.271 1.00 81.06 88 VAL A O 1
ATOM 687 N N . ILE A 1 89 ? 13.773 16.529 -5.487 1.00 79.19 89 ILE A N 1
ATOM 688 C CA . ILE A 1 89 ? 14.927 16.464 -4.570 1.00 79.19 89 ILE A CA 1
ATOM 689 C C . ILE A 1 89 ? 15.212 15.054 -4.020 1.00 79.19 89 ILE A C 1
ATOM 691 O O . ILE A 1 89 ? 16.221 14.852 -3.349 1.00 79.19 89 ILE A O 1
ATOM 695 N N . GLY A 1 90 ? 14.335 14.077 -4.271 1.00 82.19 90 GLY A N 1
ATOM 696 C CA . GLY A 1 90 ? 14.510 12.688 -3.840 1.00 82.19 90 GLY A CA 1
ATOM 697 C C . GLY A 1 90 ? 13.250 11.837 -4.004 1.00 82.19 90 GLY A C 1
ATOM 698 O O . GLY A 1 90 ? 12.196 12.331 -4.393 1.00 82.19 90 GLY A O 1
ATOM 699 N N . ILE A 1 91 ? 13.341 10.545 -3.681 1.00 84.12 91 ILE A N 1
ATOM 700 C CA . ILE A 1 91 ? 12.203 9.618 -3.790 1.00 84.12 91 ILE A CA 1
ATOM 701 C C . ILE A 1 91 ? 11.035 10.109 -2.908 1.00 84.12 91 ILE A C 1
ATOM 703 O O . ILE A 1 91 ? 11.271 10.496 -1.755 1.00 84.12 91 ILE A O 1
ATOM 707 N N . PRO A 1 92 ? 9.782 10.107 -3.411 1.00 84.69 92 PRO A N 1
ATOM 708 C CA . PRO A 1 92 ? 8.627 10.511 -2.623 1.00 84.69 92 PRO A CA 1
ATOM 709 C C . PRO A 1 92 ? 8.415 9.596 -1.415 1.00 84.69 92 PRO A C 1
ATOM 711 O O . PRO A 1 92 ? 8.345 8.376 -1.552 1.00 84.69 92 PRO A O 1
ATOM 714 N N . VAL A 1 93 ? 8.253 10.184 -0.230 1.00 88.19 93 VAL A N 1
ATOM 715 C CA . VAL A 1 93 ? 8.014 9.434 1.015 1.00 88.19 93 VAL A CA 1
ATOM 716 C C . VAL A 1 93 ? 6.700 9.874 1.636 1.00 88.19 93 VAL A C 1
ATOM 718 O O . VAL A 1 93 ? 6.431 11.068 1.749 1.00 88.19 93 VAL A O 1
ATOM 721 N N . ILE A 1 94 ? 5.885 8.917 2.083 1.00 89.56 94 ILE A N 1
ATOM 722 C CA . ILE A 1 94 ? 4.637 9.226 2.783 1.00 89.56 94 ILE A CA 1
ATOM 723 C C . ILE A 1 94 ? 4.920 9.516 4.260 1.00 89.56 94 ILE A C 1
ATOM 725 O O . ILE A 1 94 ? 5.400 8.666 5.016 1.00 89.56 94 ILE A O 1
ATOM 729 N N . SER A 1 95 ? 4.577 10.729 4.679 1.00 90.62 95 SER A N 1
ATOM 730 C CA . SER A 1 95 ? 4.478 11.136 6.075 1.00 90.62 95 SER A CA 1
ATOM 731 C C . SER A 1 95 ? 3.016 11.120 6.502 1.00 90.62 95 SER A C 1
ATOM 733 O O . SER A 1 95 ? 2.132 11.513 5.746 1.00 90.62 95 SER A O 1
ATOM 735 N N . VAL A 1 96 ? 2.746 10.647 7.713 1.00 91.19 96 VAL A N 1
ATOM 736 C CA . VAL A 1 96 ? 1.386 10.534 8.244 1.00 91.19 96 VAL A CA 1
ATOM 737 C C . VAL A 1 96 ? 1.362 11.164 9.624 1.00 91.19 96 VAL A C 1
ATOM 739 O O . VAL A 1 96 ? 2.200 10.839 10.467 1.00 91.19 96 VAL A O 1
ATOM 742 N N . SER A 1 97 ? 0.402 12.060 9.839 1.00 90.56 97 SER A N 1
ATOM 743 C CA . SER A 1 97 ? 0.119 12.650 11.143 1.00 90.56 97 SER A CA 1
ATOM 744 C C . SER A 1 97 ? -1.302 12.278 11.576 1.00 90.56 97 SER A C 1
ATOM 746 O O . SER A 1 97 ? -2.230 12.497 10.790 1.00 90.56 97 SER A O 1
ATOM 748 N N . PRO A 1 98 ? -1.501 11.726 12.786 1.00 90.19 98 PRO A N 1
ATOM 749 C CA . PRO A 1 98 ? -0.481 11.294 13.755 1.00 90.19 98 PRO A CA 1
ATOM 750 C C . PRO A 1 98 ? 0.241 9.989 13.344 1.00 90.19 98 PRO A C 1
ATOM 752 O O . PRO A 1 98 ? -0.272 9.209 12.545 1.00 90.19 98 PRO A O 1
ATOM 755 N N . THR A 1 99 ? 1.427 9.724 13.912 1.00 88.88 99 THR A N 1
ATOM 756 C CA . THR A 1 99 ? 2.245 8.519 13.624 1.00 88.88 99 THR A CA 1
ATOM 757 C C . THR A 1 99 ? 1.733 7.242 14.299 1.00 88.88 99 THR A C 1
ATOM 759 O O . THR A 1 99 ? 2.075 6.135 13.884 1.00 88.88 99 THR A O 1
ATOM 762 N N . SER A 1 100 ? 0.903 7.387 15.330 1.00 88.81 100 SER A N 1
ATOM 763 C CA . SER A 1 100 ? 0.180 6.314 16.013 1.00 88.81 100 SER A CA 1
ATOM 764 C C . SER A 1 100 ? -1.108 6.873 16.601 1.00 88.81 100 SER A C 1
ATOM 766 O O . SER A 1 100 ? -1.139 8.035 17.010 1.00 88.81 100 SER A O 1
ATOM 768 N N . ILE A 1 101 ? -2.148 6.050 16.689 1.00 88.94 101 ILE A N 1
ATOM 769 C CA . ILE A 1 101 ? -3.454 6.452 17.213 1.00 88.94 101 ILE A CA 1
ATOM 770 C C . ILE A 1 101 ? -3.773 5.602 18.438 1.00 88.94 101 ILE A C 1
ATOM 772 O O . ILE A 1 101 ? -3.726 4.373 18.365 1.00 88.94 101 ILE A O 1
ATOM 776 N N . SER A 1 102 ? -4.123 6.244 19.550 1.00 88.88 102 SER A N 1
ATOM 777 C CA . SER A 1 102 ? -4.677 5.578 20.726 1.00 88.88 102 SER A CA 1
ATOM 778 C C . SER A 1 102 ? -6.051 6.147 21.065 1.00 88.88 102 SER A C 1
ATOM 780 O O . SER A 1 102 ? -6.238 7.361 21.111 1.00 88.88 102 SER A O 1
ATOM 782 N N . PHE A 1 103 ? -7.015 5.261 21.299 1.00 87.69 103 PHE A N 1
ATOM 783 C CA . PHE A 1 103 ? -8.354 5.626 21.749 1.00 87.69 103 PHE A CA 1
ATOM 784 C C . PHE A 1 103 ? -8.593 5.087 23.154 1.00 87.69 103 PHE A C 1
ATOM 786 O O . PHE A 1 103 ? -8.361 3.905 23.403 1.00 87.69 103 PHE A O 1
ATOM 793 N N . THR A 1 104 ? -9.087 5.946 24.043 1.00 84.88 104 THR A N 1
ATOM 794 C CA . THR A 1 104 ? -9.488 5.601 25.420 1.00 84.88 104 THR A CA 1
ATOM 795 C C . THR A 1 104 ? -10.989 5.796 25.656 1.00 84.88 104 THR A C 1
ATOM 797 O O . THR A 1 104 ? -11.521 5.382 26.683 1.00 84.88 104 THR A O 1
ATOM 800 N N . SER A 1 105 ? -11.698 6.423 24.709 1.00 80.50 105 SER A N 1
ATOM 801 C CA . SER A 1 105 ? -13.137 6.688 24.788 1.00 80.50 105 SER A CA 1
ATOM 802 C C . SER A 1 105 ? -13.818 6.559 23.425 1.00 80.50 105 SER A C 1
ATOM 804 O O . SER A 1 105 ? -13.238 6.898 22.396 1.00 80.50 105 SER A O 1
ATOM 806 N N . LEU A 1 106 ? -15.089 6.141 23.421 1.00 81.62 106 LEU A N 1
ATOM 807 C CA . LEU A 1 106 ? -15.902 5.963 22.208 1.00 81.62 106 LEU A CA 1
ATOM 808 C C . LEU A 1 106 ? -16.276 7.269 21.493 1.00 81.62 106 LEU A C 1
ATOM 810 O O . LEU A 1 106 ? -16.700 7.241 20.342 1.00 81.62 106 LEU A O 1
ATOM 814 N N . ARG A 1 107 ? -16.141 8.420 22.162 1.00 81.50 107 ARG A N 1
ATOM 815 C CA . ARG A 1 107 ? -16.478 9.735 21.584 1.00 81.50 107 ARG A CA 1
ATOM 816 C C . ARG A 1 107 ? -15.298 10.387 20.863 1.00 81.50 107 ARG A C 1
ATOM 818 O O . ARG A 1 107 ? -15.470 11.437 20.251 1.00 81.50 107 ARG A O 1
ATOM 825 N N . GLN A 1 108 ? -14.106 9.801 20.962 1.00 84.50 108 GLN A N 1
ATOM 826 C CA . GLN A 1 108 ? -12.913 10.329 20.315 1.00 84.50 108 GLN A CA 1
ATOM 827 C C . GLN A 1 108 ? -12.954 10.050 18.813 1.00 84.50 108 GLN A C 1
ATOM 829 O O . GLN A 1 108 ? -13.292 8.956 18.372 1.00 84.50 108 GLN A O 1
ATOM 834 N N . ALA A 1 109 ? -12.564 11.046 18.029 1.00 87.44 109 ALA A N 1
ATOM 835 C CA . ALA A 1 109 ? -12.318 10.913 16.604 1.00 87.44 109 ALA A CA 1
ATOM 836 C C . ALA A 1 109 ? -10.941 11.507 16.322 1.00 87.44 109 ALA A C 1
ATOM 838 O O . ALA A 1 109 ? -10.621 12.588 16.818 1.00 87.44 109 ALA A O 1
ATOM 839 N N . VAL A 1 110 ? -10.122 10.795 15.553 1.00 90.19 110 VAL A N 1
ATOM 840 C CA . VAL A 1 110 ? -8.782 11.252 15.178 1.00 90.19 110 VAL A CA 1
ATOM 841 C C . VAL A 1 110 ? -8.727 11.410 13.671 1.00 90.19 110 VAL A C 1
ATOM 843 O O . VAL A 1 110 ? -9.026 10.477 12.924 1.00 90.19 110 VAL A O 1
ATOM 846 N N . THR A 1 111 ? -8.339 12.602 13.230 1.00 90.56 111 THR A N 1
ATOM 847 C CA . THR A 1 111 ? -8.124 12.890 11.814 1.00 90.56 111 THR A CA 1
ATOM 848 C C . THR A 1 111 ? -6.705 12.493 11.430 1.00 90.56 111 THR A C 1
ATOM 850 O O . THR A 1 111 ? -5.739 12.976 12.015 1.00 90.56 111 THR A O 1
ATOM 853 N N . VAL A 1 112 ? -6.589 11.627 10.431 1.00 89.38 112 VAL A N 1
ATOM 854 C CA . VAL A 1 112 ? -5.332 11.207 9.817 1.00 89.38 112 VAL A CA 1
ATOM 855 C C . VAL A 1 112 ? -5.111 12.031 8.558 1.00 89.38 112 VAL A C 1
ATOM 857 O O . VAL A 1 112 ? -5.902 11.980 7.612 1.00 89.38 112 VAL A O 1
ATOM 860 N N . THR A 1 113 ? -4.022 12.794 8.550 1.00 91.06 113 THR A N 1
ATOM 861 C CA . THR A 1 113 ? -3.613 13.637 7.424 1.00 91.06 113 THR A CA 1
ATOM 862 C C . THR A 1 113 ? -2.302 13.110 6.839 1.00 91.06 113 THR A C 1
ATOM 864 O O . THR A 1 113 ? -1.232 13.369 7.405 1.00 91.06 113 THR A O 1
ATOM 867 N N . PRO A 1 114 ? -2.359 12.339 5.743 1.00 90.25 114 PRO A N 1
ATOM 868 C CA . PRO A 1 114 ? -1.171 11.957 4.995 1.00 90.25 114 PRO A CA 1
ATOM 869 C C . PRO A 1 114 ? -0.627 13.120 4.157 1.00 90.25 114 PRO A C 1
ATOM 871 O O . PRO A 1 114 ? -1.373 13.954 3.644 1.00 90.25 114 PRO A O 1
ATOM 874 N N . ALA A 1 115 ? 0.692 13.158 4.006 1.00 88.94 115 ALA A N 1
ATOM 875 C CA . ALA A 1 115 ? 1.416 14.104 3.175 1.00 88.94 115 ALA A CA 1
ATOM 876 C C . ALA A 1 115 ? 2.555 13.386 2.446 1.00 88.94 115 ALA A C 1
ATOM 878 O O . ALA A 1 115 ? 3.253 12.551 3.021 1.00 88.94 115 ALA A O 1
ATOM 879 N N . THR A 1 116 ? 2.766 13.737 1.183 1.00 88.50 116 THR A N 1
ATOM 880 C CA . THR A 1 116 ? 3.876 13.218 0.384 1.00 88.50 116 THR A CA 1
ATOM 881 C C . THR A 1 116 ? 5.033 14.200 0.465 1.00 88.50 116 THR A C 1
ATOM 883 O O . THR A 1 116 ? 4.900 15.360 0.082 1.00 88.50 116 THR A O 1
ATOM 886 N N . LEU A 1 117 ? 6.162 13.746 0.996 1.00 86.88 117 LEU A N 1
ATOM 887 C CA . LEU A 1 117 ? 7.412 14.495 1.038 1.00 86.88 117 LEU A CA 1
ATOM 888 C C . LEU A 1 117 ? 8.188 14.294 -0.267 1.00 86.88 117 LEU A C 1
ATOM 890 O O . LEU A 1 117 ? 7.967 13.318 -0.979 1.00 86.88 117 LEU A O 1
ATOM 894 N N . ASN A 1 118 ? 9.112 15.210 -0.556 1.00 82.44 118 ASN A N 1
ATOM 895 C CA . ASN A 1 118 ? 10.018 15.197 -1.715 1.00 82.44 118 ASN A CA 1
ATOM 896 C C . ASN A 1 118 ? 9.360 15.330 -3.098 1.00 82.44 118 ASN A C 1
ATOM 898 O O . ASN A 1 118 ? 10.076 15.440 -4.084 1.00 82.44 118 ASN A O 1
ATOM 902 N N . LEU A 1 119 ? 8.030 15.410 -3.192 1.00 82.31 119 LEU A N 1
ATOM 903 C CA . LEU A 1 119 ? 7.314 15.680 -4.440 1.00 82.31 119 LEU A CA 1
ATOM 904 C C . LEU A 1 119 ? 6.224 16.730 -4.211 1.00 82.31 119 LEU A C 1
ATOM 906 O O . LEU A 1 119 ? 5.217 16.461 -3.554 1.00 82.31 119 LEU A O 1
ATOM 910 N N . ALA A 1 120 ? 6.418 17.931 -4.759 1.00 77.94 120 ALA A N 1
ATOM 911 C CA . ALA A 1 120 ? 5.422 18.995 -4.682 1.00 77.94 120 ALA A CA 1
ATOM 912 C C . ALA A 1 120 ? 4.136 18.572 -5.412 1.00 77.94 120 ALA A C 1
ATOM 914 O O . ALA A 1 120 ? 4.178 18.183 -6.575 1.00 77.94 120 ALA A O 1
ATOM 915 N N . GLY A 1 121 ? 2.997 18.624 -4.716 1.00 74.88 121 GLY A N 1
ATOM 916 C CA . GLY A 1 121 ? 1.712 18.188 -5.270 1.00 74.88 121 GLY A CA 1
ATOM 917 C C . GLY A 1 121 ? 1.569 16.671 -5.441 1.00 74.88 121 GLY A C 1
ATOM 918 O O . GLY A 1 121 ? 0.607 16.234 -6.071 1.00 74.88 121 GLY A O 1
ATOM 919 N N . GLY A 1 122 ? 2.478 15.866 -4.880 1.00 73.31 122 GLY A N 1
ATOM 920 C CA . GLY A 1 122 ? 2.368 14.410 -4.921 1.00 73.31 122 GLY A CA 1
ATOM 921 C C . GLY A 1 122 ? 1.072 13.925 -4.267 1.00 73.31 122 GLY A C 1
ATOM 922 O O . GLY A 1 122 ? 0.789 14.274 -3.118 1.00 73.31 122 GLY A O 1
ATOM 923 N N . ASN A 1 123 ? 0.302 13.115 -4.996 1.00 75.56 123 ASN A N 1
ATOM 924 C CA . ASN A 1 123 ? -1.004 12.580 -4.605 1.00 75.56 123 ASN A CA 1
ATOM 925 C C . ASN A 1 123 ? -2.121 13.636 -4.507 1.00 75.56 123 ASN A C 1
ATOM 927 O O . ASN A 1 123 ? -3.101 13.436 -3.789 1.00 75.56 123 ASN A O 1
ATOM 931 N N . SER A 1 124 ? -2.001 14.759 -5.221 1.00 79.19 124 SER A N 1
ATOM 932 C CA . SER A 1 124 ? -3.029 15.813 -5.231 1.00 79.19 124 SER A CA 1
ATOM 933 C C . SER A 1 124 ? -4.228 15.498 -6.129 1.00 79.19 124 SER A C 1
ATOM 935 O O . SER A 1 124 ? -5.329 15.959 -5.828 1.00 79.19 124 SER A O 1
ATOM 937 N N . THR A 1 125 ? -4.052 14.697 -7.188 1.00 78.44 125 THR A N 1
ATOM 938 C CA . THR A 1 125 ? -5.125 14.385 -8.150 1.00 78.44 125 THR A CA 1
ATOM 939 C C . THR A 1 125 ? -5.844 13.089 -7.787 1.00 78.44 125 THR A C 1
ATOM 941 O O . THR A 1 125 ? -7.069 13.047 -7.817 1.00 78.44 125 THR A O 1
ATOM 944 N N . MET A 1 126 ? -5.106 12.034 -7.425 1.00 77.44 126 MET A N 1
ATOM 945 C CA . MET A 1 126 ? -5.670 10.716 -7.087 1.00 77.44 126 MET A CA 1
ATOM 946 C C . MET A 1 126 ? -5.738 10.424 -5.581 1.00 77.44 126 MET A C 1
ATOM 948 O O . MET A 1 126 ? -6.315 9.408 -5.188 1.00 77.44 126 MET A O 1
ATOM 952 N N . GLY A 1 127 ? -5.189 11.293 -4.729 1.00 85.50 127 GLY A N 1
ATOM 953 C CA . GLY A 1 127 ? -5.250 11.130 -3.278 1.00 85.50 127 GLY A CA 1
ATOM 954 C C . GLY A 1 127 ? -4.465 9.933 -2.745 1.00 85.50 127 GLY A C 1
ATOM 955 O O . GLY A 1 127 ? -3.549 9.405 -3.379 1.00 85.50 127 GLY A O 1
ATOM 956 N N . TYR A 1 128 ? -4.859 9.500 -1.554 1.00 86.44 128 TYR A N 1
ATOM 957 C CA . TYR A 1 128 ? -4.312 8.340 -0.866 1.00 86.44 128 TYR A CA 1
ATOM 958 C C . TYR A 1 128 ? -5.378 7.255 -0.751 1.00 86.44 128 TYR A C 1
ATOM 960 O O . TYR A 1 128 ? -6.565 7.542 -0.591 1.00 86.44 128 TYR A O 1
ATOM 968 N N . THR A 1 129 ? -4.943 6.004 -0.790 1.00 86.12 129 THR A N 1
ATOM 969 C CA . THR A 1 129 ? -5.747 4.845 -0.409 1.00 86.12 129 THR A CA 1
ATOM 970 C C . THR A 1 129 ? -5.362 4.435 1.002 1.00 86.12 129 THR A C 1
ATOM 972 O O . THR A 1 129 ? -4.181 4.303 1.313 1.00 86.12 129 THR A O 1
ATOM 975 N N . VAL A 1 130 ? -6.345 4.233 1.869 1.00 85.44 130 VAL A N 1
ATOM 976 C CA . VAL A 1 130 ? -6.131 3.812 3.252 1.00 85.44 130 VAL A CA 1
ATOM 977 C C . VAL A 1 130 ? -6.842 2.499 3.501 1.00 85.44 130 VAL A C 1
ATOM 979 O O . VAL A 1 130 ? -8.046 2.402 3.287 1.00 85.44 130 VAL A O 1
ATOM 982 N N . VAL A 1 131 ? -6.083 1.519 3.981 1.00 86.19 131 VAL A N 1
ATOM 983 C CA . VAL A 1 131 ? -6.529 0.169 4.314 1.00 86.19 131 VAL A CA 1
ATOM 984 C C . VAL A 1 131 ? -6.452 -0.005 5.826 1.00 86.19 131 VAL A C 1
ATOM 986 O O . VAL A 1 131 ? -5.369 0.003 6.413 1.00 86.19 131 VAL A O 1
ATOM 989 N N . LEU A 1 132 ? -7.605 -0.151 6.466 1.00 84.81 132 LEU A N 1
ATOM 990 C CA . LEU A 1 132 ? -7.715 -0.591 7.850 1.00 84.81 132 LEU A CA 1
ATOM 991 C C . LEU A 1 132 ? -7.771 -2.116 7.870 1.00 84.81 132 LEU A C 1
ATOM 993 O O . LEU A 1 132 ? -8.610 -2.686 7.190 1.00 84.81 132 LEU A O 1
ATOM 997 N N . SER A 1 133 ? -6.916 -2.749 8.667 1.00 84.88 133 SER A N 1
ATOM 998 C CA . SER A 1 133 ? -6.820 -4.218 8.760 1.00 84.88 133 SER A CA 1
ATOM 999 C C . SER A 1 133 ? -7.975 -4.913 9.493 1.00 84.88 133 SER A C 1
ATOM 1001 O O . SER A 1 133 ? -8.198 -6.093 9.251 1.00 84.88 133 SER A O 1
ATOM 1003 N N . ASP A 1 134 ? -8.685 -4.220 10.392 1.00 82.38 134 ASP A N 1
ATOM 1004 C CA . ASP A 1 134 ? -9.747 -4.820 11.213 1.00 82.38 134 ASP A CA 1
ATOM 1005 C C . ASP A 1 134 ? -10.869 -3.807 11.530 1.00 82.38 134 ASP A C 1
ATOM 1007 O O . ASP A 1 134 ? -10.676 -2.840 12.279 1.00 82.38 134 ASP A O 1
ATOM 1011 N N . ASP A 1 135 ? -12.062 -4.051 10.982 1.00 80.81 135 ASP A N 1
ATOM 1012 C CA . ASP A 1 135 ? -13.288 -3.264 11.178 1.00 80.81 135 ASP A CA 1
ATOM 1013 C C . ASP A 1 135 ? -13.975 -3.454 12.543 1.00 80.81 135 ASP A C 1
ATOM 1015 O O . ASP A 1 135 ? -14.918 -2.727 12.887 1.00 80.81 135 ASP A O 1
ATOM 1019 N N . THR A 1 136 ? -13.552 -4.439 13.336 1.00 81.44 136 THR A N 1
ATOM 1020 C CA . THR A 1 136 ? -14.044 -4.649 14.703 1.00 81.44 136 THR A CA 1
ATOM 1021 C C . THR A 1 136 ? -13.382 -3.694 15.686 1.00 81.44 136 THR A C 1
ATOM 1023 O O . THR A 1 136 ? -13.937 -3.429 16.752 1.00 81.44 136 THR A O 1
ATOM 1026 N N . VAL A 1 137 ? -12.215 -3.156 15.323 1.00 81.38 137 VAL A N 1
ATOM 1027 C CA . VAL A 1 137 ? -11.435 -2.229 16.143 1.00 81.38 137 VAL A CA 1
ATOM 1028 C C . VAL A 1 137 ? -11.904 -0.798 15.892 1.00 81.38 137 VAL A C 1
ATOM 1030 O O . VAL A 1 137 ? -12.344 -0.127 16.823 1.00 81.38 137 VAL A O 1
ATOM 1033 N N . ALA A 1 138 ? -11.882 -0.327 14.648 1.00 83.88 138 ALA A N 1
ATOM 1034 C CA . ALA A 1 138 ? -12.209 1.059 14.319 1.00 83.88 138 ALA A CA 1
ATOM 1035 C C . ALA A 1 138 ? -13.087 1.169 13.066 1.00 83.88 138 ALA A C 1
ATOM 1037 O O . ALA A 1 138 ? -13.117 0.269 12.231 1.00 83.88 138 ALA A O 1
ATOM 1038 N N . SER A 1 139 ? -13.793 2.290 12.921 1.00 86.75 139 SER A N 1
ATOM 1039 C CA . SER A 1 139 ? -14.374 2.706 11.647 1.00 86.75 139 SER A CA 1
ATOM 1040 C C . SER A 1 139 ? -13.459 3.706 10.945 1.00 86.75 139 SER A C 1
ATOM 1042 O O . SER A 1 139 ? -12.739 4.482 11.583 1.00 86.75 139 SER A O 1
ATOM 1044 N N . LEU A 1 140 ? -13.495 3.671 9.613 1.00 85.19 140 LEU A N 1
ATOM 1045 C CA . LEU A 1 140 ? -12.717 4.536 8.736 1.00 85.19 140 LEU A CA 1
ATOM 1046 C C . LEU A 1 140 ? -13.660 5.309 7.810 1.00 85.19 140 LEU A C 1
ATOM 1048 O O . LEU A 1 140 ? -14.414 4.719 7.033 1.00 85.19 140 LEU A O 1
ATOM 1052 N N . GLU A 1 141 ? -13.588 6.632 7.879 1.00 86.88 141 GLU A N 1
ATOM 1053 C CA . GLU A 1 141 ? -14.371 7.560 7.065 1.00 86.88 141 GLU A CA 1
ATOM 1054 C C . GLU A 1 141 ? -13.437 8.547 6.355 1.00 86.88 141 GLU A C 1
ATOM 1056 O O . GLU A 1 141 ? -12.355 8.868 6.847 1.00 86.88 141 GLU A O 1
ATOM 1061 N N . VAL A 1 142 ? -13.847 9.048 5.190 1.00 84.75 142 VAL A N 1
ATOM 1062 C CA . VAL A 1 142 ? -13.149 10.156 4.522 1.00 84.75 142 VAL A CA 1
ATOM 1063 C C . VAL A 1 142 ? -13.615 11.458 5.172 1.00 84.75 142 VAL A C 1
ATOM 1065 O O . VAL A 1 142 ? -14.810 11.640 5.407 1.00 84.75 142 VAL A O 1
ATOM 1068 N N . ALA A 1 143 ? -12.686 12.356 5.505 1.00 83.31 143 ALA A N 1
ATOM 1069 C CA . ALA A 1 143 ? -13.054 13.647 6.084 1.00 83.31 143 ALA A CA 1
ATOM 1070 C C . ALA A 1 143 ? -13.861 14.484 5.065 1.00 83.31 143 ALA A C 1
ATOM 1072 O O . ALA A 1 143 ? -13.629 14.339 3.865 1.00 83.31 143 ALA A O 1
ATOM 1073 N N . PRO A 1 144 ? -14.747 15.401 5.499 1.00 75.94 144 PRO A N 1
ATOM 1074 C CA . PRO A 1 144 ? -15.546 16.230 4.587 1.00 75.94 144 PRO A CA 1
ATOM 1075 C C . PRO A 1 144 ? -14.717 17.014 3.552 1.00 75.94 144 PRO A C 1
ATOM 1077 O O . PRO A 1 144 ? -15.074 17.044 2.380 1.00 75.94 144 PRO A O 1
ATOM 1080 N N . ASP A 1 145 ? -13.555 17.541 3.954 1.00 78.12 145 ASP A N 1
ATOM 1081 C CA . ASP A 1 145 ? -12.608 18.245 3.064 1.00 78.12 145 ASP A CA 1
ATOM 1082 C C . ASP A 1 145 ? -11.581 17.299 2.407 1.00 78.12 145 ASP A C 1
ATOM 1084 O O . ASP A 1 145 ? -10.565 17.730 1.859 1.00 78.12 145 ASP A O 1
ATOM 1088 N N . GLY A 1 146 ? -11.782 15.994 2.575 1.00 70.94 146 GLY A N 1
ATOM 1089 C CA . GLY A 1 146 ? -10.873 14.924 2.184 1.00 70.94 146 GLY A CA 1
ATOM 1090 C C . GLY A 1 146 ? -11.295 14.182 0.919 1.00 70.94 146 GLY A C 1
ATOM 1091 O O . GLY A 1 146 ? -10.592 13.264 0.500 1.00 70.94 146 GLY A O 1
ATOM 1092 N N . ALA A 1 147 ? -12.443 14.521 0.330 1.00 73.81 147 ALA A N 1
ATOM 1093 C CA . ALA A 1 147 ? -12.938 13.849 -0.862 1.00 73.81 147 ALA A CA 1
ATOM 1094 C C . ALA A 1 147 ? -12.041 14.165 -2.066 1.00 73.81 147 ALA A C 1
ATOM 1096 O O . ALA A 1 147 ? -11.763 15.324 -2.369 1.00 73.81 147 ALA A O 1
ATOM 1097 N N . VAL A 1 148 ? -11.598 13.122 -2.760 1.00 72.19 148 VAL A N 1
ATOM 1098 C CA . VAL A 1 148 ? -10.870 13.241 -4.025 1.00 72.19 148 VAL A CA 1
ATOM 1099 C C . VAL A 1 148 ? -11.808 12.773 -5.126 1.00 72.19 148 VAL A C 1
ATOM 1101 O O . VAL A 1 148 ? -12.547 11.807 -4.931 1.00 72.19 148 VAL A O 1
ATOM 1104 N N . ALA A 1 149 ? -11.823 13.474 -6.261 1.00 58.81 149 ALA A N 1
ATOM 1105 C CA . ALA A 1 149 ? -12.627 13.071 -7.405 1.00 58.81 149 ALA A CA 1
ATOM 1106 C C . ALA A 1 149 ? -12.156 11.688 -7.877 1.00 58.81 149 ALA A C 1
ATOM 1108 O O . ALA A 1 149 ? -11.124 11.561 -8.536 1.00 58.81 149 ALA A O 1
ATOM 1109 N N . ALA A 1 150 ? -12.901 10.638 -7.525 1.00 51.78 150 ALA A N 1
ATOM 1110 C CA . ALA A 1 150 ? -12.757 9.352 -8.184 1.00 51.78 150 ALA A CA 1
ATOM 1111 C C . ALA A 1 150 ? -12.945 9.605 -9.683 1.00 51.78 150 ALA A C 1
ATOM 1113 O O . ALA A 1 150 ? -13.926 10.232 -10.076 1.00 51.78 150 ALA A O 1
ATOM 1114 N N . ASN A 1 151 ? -12.005 9.177 -10.526 1.00 41.78 151 ASN A N 1
ATOM 1115 C CA . ASN A 1 151 ? -12.212 9.231 -11.969 1.00 41.78 151 ASN A CA 1
ATOM 1116 C C . ASN A 1 151 ? -13.456 8.380 -12.290 1.00 41.78 151 ASN A C 1
ATOM 1118 O O . ASN A 1 151 ? -13.439 7.155 -12.167 1.00 41.78 151 ASN A O 1
ATOM 1122 N N . THR A 1 152 ? -14.555 9.059 -12.613 1.00 35.75 152 THR A N 1
ATOM 1123 C CA . THR A 1 152 ? -15.933 8.568 -12.716 1.00 35.75 152 THR A CA 1
ATOM 1124 C C . THR A 1 152 ? -16.194 7.747 -13.982 1.00 35.75 152 THR A C 1
ATOM 1126 O O . THR A 1 152 ? -17.217 7.921 -14.635 1.00 35.75 152 THR A O 1
ATOM 1129 N N . ASN A 1 153 ? -15.317 6.798 -14.315 1.00 35.06 153 ASN A N 1
ATOM 1130 C CA . ASN A 1 153 ? -15.612 5.779 -15.333 1.00 35.06 153 ASN A CA 1
ATOM 1131 C C . ASN A 1 153 ? -15.968 4.406 -14.753 1.00 35.06 153 ASN A C 1
ATOM 1133 O O . ASN A 1 153 ? -16.095 3.435 -15.493 1.00 35.06 153 ASN A O 1
ATOM 1137 N N . THR A 1 154 ? -16.195 4.322 -13.443 1.00 31.84 154 THR A N 1
ATOM 1138 C CA . THR A 1 154 ? -16.895 3.184 -12.845 1.00 31.84 154 THR A CA 1
ATOM 1139 C C . THR A 1 154 ? -17.985 3.725 -11.932 1.00 31.84 154 THR A C 1
ATOM 1141 O O . THR A 1 154 ? -17.715 4.411 -10.949 1.00 31.84 154 THR A O 1
ATOM 1144 N N . THR A 1 155 ? -19.242 3.474 -12.290 1.00 31.38 155 THR A N 1
ATOM 1145 C CA . THR A 1 155 ? -20.395 3.645 -11.404 1.00 31.38 155 THR A CA 1
ATOM 1146 C C . THR A 1 155 ? -20.305 2.564 -10.328 1.00 31.38 155 THR A C 1
ATOM 1148 O O . THR A 1 155 ? -21.000 1.559 -10.384 1.00 31.38 155 THR A O 1
ATOM 1151 N N . MET A 1 156 ? -19.369 2.718 -9.399 1.00 36.41 156 MET A N 1
ATOM 1152 C CA . MET A 1 156 ? -19.212 1.839 -8.251 1.00 36.41 156 MET A CA 1
ATOM 1153 C C . MET A 1 156 ? -19.503 2.678 -7.018 1.00 36.41 156 MET A C 1
ATOM 1155 O O . MET A 1 156 ? -18.845 3.686 -6.767 1.00 36.41 156 MET A O 1
ATOM 1159 N N . ASP A 1 157 ? -20.570 2.280 -6.328 1.00 33.91 157 ASP A N 1
ATOM 1160 C CA . ASP A 1 157 ? -21.002 2.761 -5.023 1.00 33.91 157 ASP A CA 1
ATOM 1161 C C . ASP A 1 157 ? -19.798 3.154 -4.153 1.00 33.91 157 ASP A C 1
ATOM 1163 O O . ASP A 1 157 ? -18.834 2.401 -4.019 1.00 33.91 157 ASP A O 1
ATOM 1167 N N . VAL A 1 158 ? -19.857 4.337 -3.544 1.00 43.31 158 VAL A N 1
ATOM 1168 C CA . VAL A 1 158 ? -18.822 4.872 -2.645 1.00 43.31 158 VAL A CA 1
ATOM 1169 C C . VAL A 1 158 ? -18.604 3.943 -1.431 1.00 43.31 158 VAL A C 1
ATOM 1171 O O . VAL A 1 158 ? -17.581 4.028 -0.753 1.00 43.31 158 VAL A O 1
ATOM 1174 N N . ASN A 1 159 ? -19.520 2.995 -1.190 1.00 36.47 159 ASN A N 1
ATOM 1175 C CA . ASN A 1 159 ? -19.382 1.926 -0.198 1.00 36.47 159 ASN A CA 1
ATOM 1176 C C . ASN A 1 159 ? -18.685 0.650 -0.703 1.00 36.47 159 ASN A C 1
ATOM 1178 O O . ASN A 1 159 ? -18.351 -0.202 0.118 1.00 36.47 159 ASN A O 1
ATOM 1182 N N . ASN A 1 160 ? -18.438 0.521 -2.009 1.00 40.16 160 ASN A N 1
ATOM 1183 C CA . ASN A 1 160 ? -17.877 -0.667 -2.656 1.00 40.16 160 ASN A CA 1
ATOM 1184 C C . ASN A 1 160 ? -16.752 -0.306 -3.643 1.00 40.16 160 ASN A C 1
ATOM 1186 O O . ASN A 1 160 ? -16.679 -0.800 -4.770 1.00 40.16 160 ASN A O 1
ATOM 1190 N N . ILE A 1 161 ? -15.857 0.582 -3.211 1.00 42.12 161 ILE A N 1
ATOM 1191 C CA . ILE A 1 161 ? -14.582 0.818 -3.886 1.00 42.12 161 ILE A CA 1
ATOM 1192 C C . ILE A 1 161 ? -13.688 -0.389 -3.584 1.00 42.12 161 ILE A C 1
ATOM 1194 O O . ILE A 1 161 ? -12.969 -0.423 -2.588 1.00 42.12 161 ILE A O 1
ATOM 1198 N N . SER A 1 162 ? -13.778 -1.404 -4.447 1.00 42.12 162 SER A N 1
ATOM 1199 C CA . SER A 1 162 ? -12.762 -2.449 -4.562 1.00 42.12 162 SER A CA 1
ATOM 1200 C C . SER A 1 162 ? -11.507 -1.814 -5.160 1.00 42.12 162 SER A C 1
ATOM 1202 O O . SER A 1 162 ? -11.310 -1.733 -6.372 1.00 42.12 162 SER A O 1
ATOM 1204 N N . THR A 1 163 ? -10.655 -1.288 -4.289 1.00 42.88 163 THR A N 1
ATOM 1205 C CA . THR A 1 163 ? -9.230 -1.190 -4.584 1.00 42.88 163 THR A CA 1
ATOM 1206 C C . THR A 1 163 ? -8.687 -2.614 -4.573 1.00 42.88 163 THR A C 1
ATOM 1208 O O . THR A 1 163 ? -8.553 -3.182 -3.495 1.00 42.88 163 THR A O 1
ATOM 1211 N N . THR A 1 164 ? -8.460 -3.200 -5.751 1.00 43.16 164 THR A N 1
ATOM 1212 C CA . THR A 1 164 ? -7.830 -4.524 -5.928 1.00 43.16 164 THR A CA 1
ATOM 1213 C C . THR A 1 164 ? -8.170 -5.517 -4.811 1.00 43.16 164 THR A C 1
ATOM 1215 O O . THR A 1 164 ? -7.278 -5.984 -4.104 1.00 43.16 164 THR A O 1
ATOM 1218 N N . SER A 1 165 ? -9.456 -5.814 -4.606 1.00 39.25 165 SER A N 1
ATOM 1219 C CA . SER A 1 165 ? -9.793 -7.021 -3.858 1.00 39.25 165 SER A CA 1
ATOM 1220 C C . SER A 1 165 ? -9.292 -8.180 -4.711 1.00 39.25 165 SER A C 1
ATOM 1222 O O . SER A 1 165 ? -9.782 -8.392 -5.827 1.00 39.25 165 SER A O 1
ATOM 1224 N N . PHE A 1 166 ? -8.260 -8.876 -4.237 1.00 43.56 166 PHE A N 1
ATOM 1225 C CA . PHE A 1 166 ? -7.847 -10.143 -4.826 1.00 43.56 166 PHE A CA 1
ATOM 1226 C C . PHE A 1 166 ? -9.088 -11.042 -4.927 1.00 43.56 166 PHE A C 1
ATOM 1228 O O . PHE A 1 166 ? -9.983 -10.946 -4.094 1.00 43.56 166 PHE A O 1
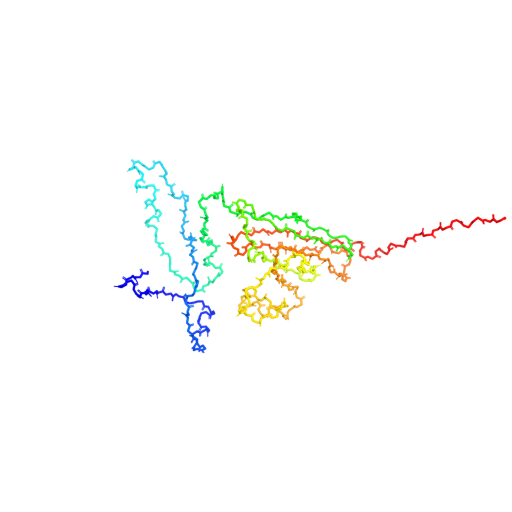ATOM 1235 N N . ALA A 1 167 ? -9.180 -11.906 -5.939 1.00 43.50 167 ALA A N 1
ATOM 1236 C CA . ALA A 1 167 ? -10.361 -12.763 -6.122 1.00 43.50 167 ALA A CA 1
ATOM 1237 C C . ALA A 1 167 ? -10.636 -13.706 -4.924 1.00 43.50 167 ALA A C 1
ATOM 1239 O O . ALA A 1 167 ? -11.706 -14.296 -4.848 1.00 43.50 167 ALA A O 1
ATOM 1240 N N . ASP A 1 168 ? -9.693 -13.823 -3.984 1.00 44.62 168 ASP A N 1
ATOM 1241 C CA . ASP A 1 168 ? -9.866 -14.532 -2.710 1.00 44.62 168 ASP A CA 1
ATOM 1242 C C . ASP A 1 168 ? -10.358 -13.626 -1.553 1.00 44.62 168 ASP A C 1
ATOM 1244 O O . ASP A 1 168 ? -10.895 -14.107 -0.560 1.00 44.62 168 ASP A O 1
ATOM 1248 N N . ASP A 1 169 ? -10.263 -12.300 -1.695 1.00 43.06 169 ASP A N 1
ATOM 1249 C CA . ASP A 1 169 ? -10.723 -11.312 -0.703 1.00 43.06 169 ASP A CA 1
ATOM 1250 C C . ASP A 1 169 ? -12.257 -11.104 -0.730 1.00 43.06 169 ASP A C 1
ATOM 1252 O O . ASP A 1 169 ? -12.867 -10.587 0.209 1.00 43.06 169 ASP A O 1
ATOM 1256 N N . GLU A 1 170 ? -12.932 -11.572 -1.785 1.00 47.69 170 GLU A N 1
ATOM 1257 C CA . GLU A 1 170 ? -14.399 -11.621 -1.825 1.00 47.69 170 GLU A CA 1
ATOM 1258 C C . GLU A 1 170 ? -14.948 -12.651 -0.815 1.00 47.69 170 GLU A C 1
ATOM 1260 O O . GLU A 1 170 ? -15.959 -12.406 -0.153 1.00 47.69 170 GLU A O 1
ATOM 1265 N N . THR A 1 171 ? -14.245 -13.768 -0.602 1.00 43.03 171 THR A N 1
ATOM 1266 C CA . THR A 1 171 ? -14.697 -14.866 0.273 1.00 43.03 171 THR A CA 1
ATOM 1267 C C . THR A 1 171 ? -14.514 -14.558 1.765 1.00 43.03 171 THR A C 1
ATOM 1269 O O . THR A 1 171 ? -15.266 -15.056 2.607 1.00 43.03 171 THR A O 1
ATOM 1272 N N . THR A 1 172 ? -13.586 -13.668 2.128 1.00 42.09 172 THR A N 1
ATOM 1273 C CA . THR A 1 172 ? -13.412 -13.157 3.503 1.00 42.09 172 THR A CA 1
ATOM 1274 C C . THR A 1 172 ? -14.477 -12.141 3.914 1.00 42.09 172 THR A C 1
ATOM 1276 O O . THR A 1 172 ? -14.648 -11.875 5.107 1.00 42.09 172 THR A O 1
ATOM 1279 N N . SER A 1 173 ? -15.297 -11.659 2.973 1.00 41.78 173 SER A N 1
ATOM 1280 C CA . SER A 1 173 ? -16.442 -10.785 3.260 1.00 41.78 173 SER A CA 1
ATOM 1281 C C . SER A 1 173 ? -17.569 -11.471 4.055 1.00 41.78 173 SER A C 1
ATOM 1283 O O . SER A 1 173 ? -18.509 -10.792 4.480 1.00 41.78 173 SER A O 1
ATOM 1285 N N . VAL A 1 174 ? -17.492 -12.781 4.321 1.00 44.47 174 VAL A N 1
ATOM 1286 C CA . VAL A 1 174 ? -18.512 -13.554 5.065 1.00 44.47 174 VAL A CA 1
ATOM 1287 C C . VAL A 1 174 ? -17.899 -14.358 6.221 1.00 44.47 174 VAL A C 1
ATOM 1289 O O . VAL A 1 174 ? -18.386 -15.425 6.579 1.00 44.47 174 VAL A O 1
ATOM 1292 N N . THR A 1 175 ? -16.831 -13.865 6.853 1.00 38.38 175 THR A N 1
ATOM 1293 C CA . THR A 1 175 ? -16.310 -14.496 8.078 1.00 38.38 175 THR A CA 1
ATOM 1294 C C . THR A 1 175 ? -16.349 -13.543 9.268 1.00 38.38 175 THR A C 1
ATOM 1296 O O . THR A 1 175 ? -16.239 -12.332 9.132 1.00 38.38 175 THR A O 1
ATOM 1299 N N . THR A 1 176 ? -16.577 -14.103 10.455 1.00 45.31 176 THR A N 1
ATOM 1300 C CA . THR A 1 176 ? -16.676 -13.415 11.757 1.00 45.31 176 THR A CA 1
ATOM 1301 C C . THR A 1 176 ? -15.336 -12.823 12.238 1.00 45.31 176 THR A C 1
ATOM 1303 O O . THR A 1 176 ? -15.280 -12.203 13.299 1.00 45.31 176 THR A O 1
ATOM 1306 N N . ALA A 1 177 ? -14.257 -13.002 11.470 1.00 51.16 177 ALA A N 1
ATOM 1307 C CA . ALA A 1 177 ? -12.991 -12.304 11.650 1.00 51.16 177 ALA A CA 1
ATOM 1308 C C . ALA A 1 177 ? -13.100 -10.911 11.010 1.00 51.16 177 ALA A C 1
ATOM 1310 O O . ALA A 1 177 ? -13.665 -10.780 9.929 1.00 51.16 177 ALA A O 1
ATOM 1311 N N . GLY A 1 178 ? -12.620 -9.875 11.698 1.00 57.09 178 GLY A N 1
ATOM 1312 C CA . GLY A 1 178 ? -12.761 -8.490 11.251 1.00 57.09 178 GLY A CA 1
ATOM 1313 C C . GLY A 1 178 ? -12.346 -8.275 9.797 1.00 57.09 178 GLY A C 1
ATOM 1314 O O . GLY A 1 178 ? -11.375 -8.856 9.315 1.00 57.09 178 GLY A O 1
ATOM 1315 N N . LYS A 1 179 ? -13.117 -7.450 9.093 1.00 68.38 179 LYS A N 1
ATOM 1316 C CA . LYS A 1 179 ? -12.918 -7.155 7.673 1.00 68.38 179 LYS A CA 1
ATOM 1317 C C . LYS A 1 179 ? -11.905 -6.036 7.500 1.00 68.38 179 LYS A C 1
ATOM 1319 O O . LYS A 1 179 ? -11.848 -5.119 8.321 1.00 68.38 179 LYS A O 1
ATOM 1324 N N . SER A 1 180 ? -11.171 -6.059 6.390 1.00 75.31 180 SER A N 1
ATOM 1325 C CA . SER A 1 180 ? -10.379 -4.898 5.995 1.00 75.31 180 SER A CA 1
ATOM 1326 C C . SER A 1 180 ? -11.279 -3.834 5.359 1.00 75.31 180 SER A C 1
ATOM 1328 O O . SER A 1 180 ? -12.104 -4.141 4.501 1.00 75.31 180 SER A O 1
ATOM 1330 N N . ILE A 1 181 ? -11.147 -2.574 5.778 1.00 75.19 181 ILE A N 1
ATOM 1331 C CA . ILE A 1 181 ? -11.880 -1.445 5.183 1.00 75.19 181 ILE A CA 1
ATOM 1332 C C . ILE A 1 181 ? -10.916 -0.640 4.330 1.00 75.19 181 ILE A C 1
ATOM 1334 O O . ILE A 1 181 ? -9.906 -0.160 4.843 1.00 75.19 181 ILE A O 1
ATOM 1338 N N . VAL A 1 182 ? -11.274 -0.405 3.066 1.00 81.19 182 VAL A N 1
ATOM 1339 C CA . VAL A 1 182 ? -10.507 0.476 2.182 1.00 81.19 182 VAL A CA 1
ATOM 1340 C C . VAL A 1 182 ? -11.273 1.750 1.846 1.00 81.19 182 VAL A C 1
ATOM 1342 O O . VAL A 1 182 ? -12.473 1.717 1.561 1.00 81.19 182 VAL A O 1
ATOM 1345 N N . ARG A 1 183 ? -10.595 2.900 1.907 1.00 79.94 183 ARG A N 1
ATOM 1346 C CA . ARG A 1 183 ? -11.135 4.217 1.535 1.00 79.94 183 ARG A CA 1
ATOM 1347 C C . ARG A 1 183 ? -10.117 5.014 0.733 1.00 79.94 183 ARG A C 1
ATOM 1349 O O . ARG A 1 183 ? -8.921 4.920 0.986 1.00 79.94 183 ARG A O 1
ATOM 1356 N N . VAL A 1 184 ? -10.607 5.840 -0.188 1.00 81.94 184 VAL A N 1
ATOM 1357 C CA . VAL A 1 184 ? -9.781 6.742 -1.002 1.00 81.94 184 VAL A CA 1
ATOM 1358 C C . VAL A 1 184 ? -10.126 8.189 -0.669 1.00 81.94 184 VAL A C 1
ATOM 1360 O O . VAL A 1 184 ? -11.299 8.550 -0.601 1.00 81.94 184 VAL A O 1
ATOM 1363 N N . GLY A 1 185 ? -9.108 9.015 -0.443 1.00 84.12 185 GLY A N 1
ATOM 1364 C CA . GLY A 1 185 ? -9.263 10.417 -0.066 1.00 84.12 185 GLY A CA 1
ATOM 1365 C C . GLY A 1 185 ? -7.929 11.095 0.241 1.00 84.12 185 GLY A C 1
ATOM 1366 O O . GLY A 1 185 ? -6.866 10.485 0.178 1.00 84.12 185 GLY A O 1
ATOM 1367 N N . SER A 1 186 ? -7.961 12.378 0.577 1.00 84.75 186 SER A N 1
ATOM 1368 C CA . SER A 1 186 ? -6.786 13.147 1.004 1.00 84.75 186 SER A CA 1
ATOM 1369 C C . SER A 1 186 ? -6.677 13.264 2.527 1.00 84.75 186 SER A C 1
ATOM 1371 O O . SER A 1 186 ? -5.590 13.495 3.052 1.00 84.75 186 SER A O 1
ATOM 1373 N N . LYS A 1 187 ? -7.790 13.079 3.248 1.00 86.50 187 LYS A N 1
ATOM 1374 C CA . LYS A 1 187 ? -7.876 13.124 4.713 1.00 86.50 187 LYS A CA 1
ATOM 1375 C C . LYS A 1 187 ? -8.886 12.099 5.211 1.00 86.50 187 LYS A C 1
ATOM 1377 O O . LYS A 1 187 ? -9.944 11.929 4.607 1.00 86.50 187 LYS A O 1
ATOM 1382 N N . PHE A 1 188 ? -8.592 11.480 6.347 1.00 87.94 188 PHE A N 1
ATOM 1383 C CA . PHE A 1 188 ? -9.401 10.395 6.897 1.00 87.94 188 PHE A CA 1
ATOM 1384 C C . PHE A 1 188 ? -9.732 10.657 8.355 1.00 87.94 188 PHE A C 1
ATOM 1386 O O . PHE A 1 188 ? -8.953 11.281 9.069 1.00 87.94 188 PHE A O 1
ATOM 1393 N N . ILE A 1 189 ? -10.879 10.174 8.804 1.00 89.19 189 ILE A N 1
ATOM 1394 C CA . ILE A 1 189 ? -11.300 10.207 10.198 1.00 89.19 189 ILE A CA 1
ATOM 1395 C C . ILE A 1 189 ? -11.416 8.762 10.662 1.00 89.19 189 ILE A C 1
ATOM 1397 O O . ILE A 1 189 ? -12.122 7.954 10.058 1.00 89.19 189 ILE A O 1
ATOM 1401 N N . VAL A 1 190 ? -10.715 8.451 11.746 1.00 89.31 190 VAL A N 1
ATOM 1402 C CA . VAL A 1 190 ? -10.778 7.155 12.414 1.00 89.31 190 VAL A CA 1
ATOM 1403 C C . VAL A 1 190 ? -11.551 7.331 13.713 1.00 89.31 190 VAL A C 1
ATOM 1405 O O . VAL A 1 190 ? -11.265 8.248 14.492 1.00 89.31 190 VAL A O 1
ATOM 1408 N N . LYS A 1 191 ? -12.527 6.456 13.952 1.00 88.12 191 LYS A N 1
ATOM 1409 C CA . LYS A 1 191 ? -13.305 6.415 15.197 1.00 88.12 191 LYS A CA 1
ATOM 1410 C C . LYS A 1 191 ? -13.226 5.010 15.802 1.00 88.12 191 LYS A C 1
ATOM 1412 O O . LYS A 1 191 ? -13.282 4.033 15.056 1.00 88.12 191 LYS A O 1
ATOM 1417 N N . PRO A 1 192 ? -13.094 4.868 17.127 1.00 86.88 192 PRO A N 1
ATOM 1418 C CA . PRO A 1 192 ? -13.094 3.563 17.770 1.00 86.88 192 PRO A CA 1
ATOM 1419 C C . PRO A 1 192 ? -14.497 2.946 17.726 1.00 86.88 192 PRO A C 1
ATOM 1421 O O . PRO A 1 192 ? -15.504 3.644 17.859 1.00 86.88 192 PRO A O 1
ATOM 1424 N N . LYS A 1 193 ? -14.570 1.624 17.570 1.00 84.31 193 LYS A N 1
ATOM 1425 C CA . LYS A 1 193 ? -15.824 0.867 17.638 1.00 84.31 193 LYS A CA 1
ATOM 1426 C C . LYS A 1 193 ? -16.030 0.314 19.049 1.00 84.31 193 LYS A C 1
ATOM 1428 O O . LYS A 1 193 ? -15.069 -0.011 19.746 1.00 84.31 193 LYS A O 1
ATOM 1433 N N . SER A 1 194 ? -17.291 0.211 19.472 1.00 75.56 194 SER A N 1
ATOM 1434 C CA . SER A 1 194 ? -17.636 -0.385 20.768 1.00 75.56 194 SER A CA 1
ATOM 1435 C C . SER A 1 194 ? -17.203 -1.849 20.837 1.00 75.56 194 SER A C 1
ATOM 1437 O O . SER A 1 194 ? -17.403 -2.609 19.888 1.00 75.56 194 SER A O 1
ATOM 1439 N N . GLN A 1 195 ? -16.617 -2.239 21.969 1.00 70.19 195 GLN A N 1
ATOM 1440 C CA . GLN A 1 195 ? -16.124 -3.589 22.220 1.00 70.19 195 GLN A CA 1
ATOM 1441 C C . GLN A 1 195 ? -16.941 -4.240 23.334 1.00 70.19 195 GLN A C 1
ATOM 1443 O O . GLN A 1 195 ? -17.107 -3.665 24.405 1.00 70.19 195 GLN A O 1
ATOM 1448 N N . ALA A 1 196 ? -17.414 -5.467 23.095 1.00 63.75 196 ALA A N 1
ATOM 1449 C CA . ALA A 1 196 ? -18.150 -6.239 24.099 1.00 63.75 196 ALA A CA 1
ATOM 1450 C C . ALA A 1 196 ? -17.271 -6.659 25.294 1.00 63.75 196 ALA A C 1
ATOM 1452 O O . ALA A 1 196 ? -17.778 -6.842 26.396 1.00 63.75 196 ALA A O 1
ATOM 1453 N N . ASN A 1 197 ? -15.957 -6.799 25.085 1.00 64.94 197 ASN A N 1
ATOM 1454 C CA . ASN A 1 197 ? -14.989 -7.062 26.147 1.00 64.94 197 ASN A CA 1
ATOM 1455 C C . ASN A 1 197 ? -14.194 -5.785 26.444 1.00 64.94 197 ASN A C 1
ATOM 1457 O O . ASN A 1 197 ? -13.391 -5.355 25.620 1.00 64.94 197 ASN A O 1
ATOM 1461 N N . THR A 1 198 ? -14.395 -5.217 27.634 1.00 66.75 198 THR A N 1
ATOM 1462 C CA . THR A 1 198 ? -13.786 -3.953 28.070 1.00 66.75 198 THR A CA 1
ATOM 1463 C C . THR A 1 198 ? -12.462 -4.115 28.818 1.00 66.75 198 THR A C 1
ATOM 1465 O O . THR A 1 198 ? -11.961 -3.159 29.402 1.00 66.75 198 THR A O 1
ATOM 1468 N N . THR A 1 199 ? -11.884 -5.318 28.818 1.00 65.75 199 THR A N 1
ATOM 1469 C CA . THR A 1 199 ? -10.629 -5.626 29.532 1.00 65.75 199 THR A CA 1
ATOM 1470 C C . THR A 1 199 ? -9.461 -5.946 28.602 1.00 65.75 199 THR A C 1
ATOM 1472 O O . THR A 1 199 ? -8.321 -6.034 29.048 1.00 65.75 199 THR A O 1
ATOM 1475 N N . THR A 1 200 ? -9.718 -6.125 27.305 1.00 77.94 200 THR A N 1
ATOM 1476 C CA . THR A 1 200 ? -8.695 -6.517 26.330 1.00 77.94 200 THR A CA 1
ATOM 1477 C C . THR A 1 200 ? -8.382 -5.364 25.390 1.00 77.94 200 THR A C 1
ATOM 1479 O O . THR A 1 200 ? -9.237 -4.946 24.614 1.00 77.94 200 THR A O 1
ATOM 1482 N N . ILE A 1 201 ? -7.134 -4.893 25.416 1.00 83.75 201 ILE A N 1
ATOM 1483 C CA . ILE A 1 201 ? -6.631 -3.912 24.451 1.00 83.75 201 ILE A CA 1
ATOM 1484 C C . ILE A 1 201 ? -6.638 -4.549 23.060 1.00 83.75 201 ILE A C 1
ATOM 1486 O O . ILE A 1 201 ? -6.043 -5.609 22.855 1.00 83.75 201 ILE A O 1
ATOM 1490 N N . ARG A 1 202 ? -7.270 -3.883 22.091 1.00 82.81 202 ARG A N 1
ATOM 1491 C CA . ARG A 1 202 ? -7.239 -4.306 20.685 1.00 82.81 202 ARG A CA 1
ATOM 1492 C C . ARG A 1 202 ? -6.334 -3.408 19.864 1.00 82.81 202 ARG A C 1
ATOM 1494 O O . ARG A 1 202 ? -6.200 -2.216 20.143 1.00 82.81 202 ARG A O 1
ATOM 1501 N N . ARG A 1 203 ? -5.715 -3.988 18.838 1.00 86.19 203 ARG A N 1
ATOM 1502 C CA . ARG A 1 203 ? -4.792 -3.285 17.948 1.00 86.19 203 ARG A CA 1
ATOM 1503 C C . ARG A 1 203 ? -5.162 -3.571 16.505 1.00 86.19 203 ARG A C 1
ATOM 1505 O O . ARG A 1 203 ? -5.488 -4.705 16.179 1.00 86.19 203 ARG A O 1
ATOM 1512 N N . ALA A 1 204 ? -5.080 -2.547 15.671 1.00 86.50 204 ALA A N 1
ATOM 1513 C CA . ALA A 1 204 ? -5.229 -2.656 14.230 1.00 86.50 204 ALA A CA 1
ATOM 1514 C C . ALA A 1 204 ? -4.109 -1.875 13.544 1.00 86.50 204 ALA A C 1
ATOM 1516 O O . ALA A 1 204 ? -3.563 -0.914 14.087 1.00 86.50 204 ALA A O 1
ATOM 1517 N N . LEU A 1 205 ? -3.766 -2.296 12.339 1.00 89.38 205 LEU A N 1
ATOM 1518 C CA . LEU A 1 205 ? -2.871 -1.584 11.441 1.00 89.38 205 LEU A CA 1
ATOM 1519 C C . LEU A 1 205 ? -3.690 -0.764 10.447 1.00 89.38 205 LEU A C 1
ATOM 1521 O O . LEU A 1 205 ? -4.693 -1.248 9.913 1.00 89.38 205 LEU A O 1
ATOM 1525 N N . LEU A 1 206 ? -3.240 0.461 10.202 1.00 88.38 206 LEU A N 1
ATOM 1526 C CA . LEU A 1 206 ? -3.748 1.338 9.159 1.00 88.38 206 LEU A CA 1
ATOM 1527 C C . LEU A 1 206 ? -2.624 1.572 8.154 1.00 88.38 206 LEU A C 1
ATOM 1529 O O . LEU A 1 206 ? -1.614 2.192 8.490 1.00 88.38 206 LEU A O 1
ATOM 1533 N N . THR A 1 207 ? -2.788 1.071 6.938 1.00 88.56 207 THR A N 1
ATOM 1534 C CA . THR A 1 207 ? -1.822 1.230 5.850 1.00 88.56 207 THR A CA 1
ATOM 1535 C C . THR A 1 207 ? -2.305 2.320 4.911 1.00 88.56 207 THR A C 1
ATOM 1537 O O . THR A 1 207 ? -3.411 2.249 4.390 1.00 88.56 207 THR A O 1
ATOM 1540 N N . ILE A 1 208 ? -1.476 3.335 4.697 1.00 88.69 208 ILE A N 1
ATOM 1541 C CA . ILE A 1 208 ? -1.732 4.443 3.783 1.00 88.69 208 ILE A CA 1
ATOM 1542 C C . ILE A 1 208 ? -0.839 4.256 2.561 1.00 88.69 208 ILE A C 1
ATOM 1544 O O . ILE A 1 208 ? 0.361 4.047 2.722 1.00 88.69 208 ILE A O 1
ATOM 1548 N N . ILE A 1 209 ? -1.405 4.368 1.365 1.00 86.00 209 ILE A N 1
ATOM 1549 C CA . ILE A 1 209 ? -0.729 4.222 0.074 1.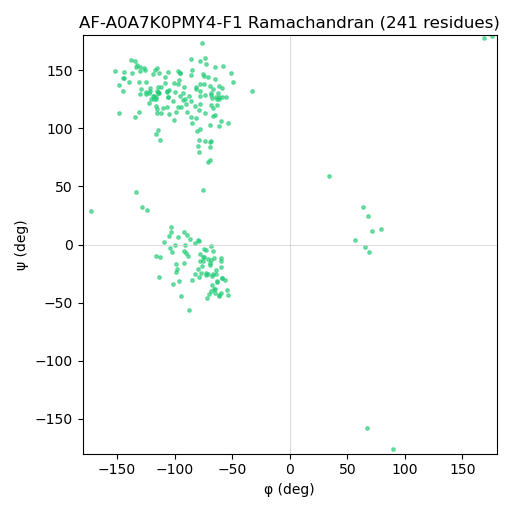00 86.00 209 ILE A CA 1
ATOM 1550 C C . ILE A 1 209 ? -0.982 5.491 -0.746 1.00 86.00 209 ILE A C 1
ATOM 1552 O O . ILE A 1 209 ? -2.122 5.935 -0.874 1.00 86.00 209 ILE A O 1
ATOM 1556 N N . GLY A 1 210 ? 0.071 6.096 -1.291 1.00 85.00 210 GLY A N 1
ATOM 1557 C CA . GLY A 1 210 ? -0.035 7.193 -2.252 1.00 85.00 210 GLY A CA 1
ATOM 1558 C C . GLY A 1 210 ? -0.386 6.667 -3.640 1.00 85.00 210 GLY A C 1
ATOM 1559 O O . GLY A 1 210 ? 0.364 5.864 -4.190 1.00 85.00 210 GLY A O 1
ATOM 1560 N N . ASN A 1 211 ? -1.503 7.110 -4.218 1.00 80.69 211 ASN A N 1
ATOM 1561 C CA . ASN A 1 211 ? -2.009 6.541 -5.472 1.00 80.69 211 ASN A CA 1
ATOM 1562 C C . ASN A 1 211 ? -1.187 6.934 -6.712 1.00 80.69 211 ASN A C 1
ATOM 1564 O O . ASN A 1 211 ? -1.172 6.197 -7.693 1.00 80.69 211 ASN A O 1
ATOM 1568 N N . GLU A 1 212 ? -0.501 8.074 -6.678 1.00 78.19 212 GLU A N 1
ATOM 1569 C CA . GLU A 1 212 ? 0.375 8.565 -7.751 1.00 78.19 212 GLU A CA 1
ATOM 1570 C C . GLU A 1 212 ? 1.838 8.199 -7.502 1.00 78.19 212 GLU A C 1
ATOM 1572 O O . GLU A 1 212 ? 2.593 8.000 -8.450 1.00 78.19 212 GLU A O 1
ATOM 1577 N N . THR A 1 213 ? 2.253 8.114 -6.235 1.00 78.00 213 THR A N 1
ATOM 1578 C CA . THR A 1 213 ? 3.660 7.878 -5.881 1.00 78.00 213 THR A CA 1
ATOM 1579 C C . THR A 1 213 ? 3.997 6.434 -5.539 1.00 78.00 213 THR A C 1
ATOM 1581 O O . THR A 1 213 ? 5.175 6.099 -5.489 1.00 78.00 213 THR A O 1
ATOM 1584 N N . GLY A 1 214 ? 3.009 5.586 -5.244 1.00 75.62 214 GLY A N 1
ATOM 1585 C CA . GLY A 1 214 ? 3.213 4.194 -4.823 1.00 75.62 214 GLY A CA 1
ATOM 1586 C C . GLY A 1 214 ? 3.839 4.024 -3.432 1.00 75.62 214 GLY A C 1
ATOM 1587 O O . GLY A 1 214 ? 3.914 2.908 -2.924 1.00 75.62 214 GLY A O 1
ATOM 1588 N N . GLY A 1 215 ? 4.264 5.113 -2.785 1.00 80.31 215 GLY A N 1
ATOM 1589 C CA . GLY A 1 215 ? 4.804 5.077 -1.431 1.00 80.31 215 GLY A CA 1
ATOM 1590 C C . GLY A 1 215 ? 3.737 4.651 -0.426 1.00 80.31 215 GLY A C 1
ATOM 1591 O O . GLY A 1 215 ? 2.581 5.063 -0.531 1.00 80.31 215 GLY A O 1
ATOM 1592 N N . PHE A 1 216 ? 4.126 3.867 0.575 1.00 85.75 216 PHE A N 1
ATOM 1593 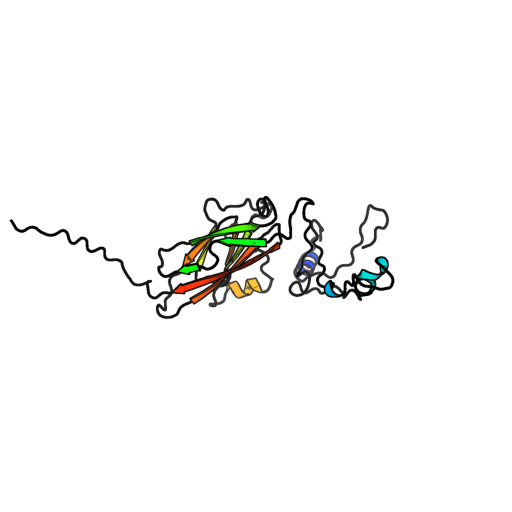C CA . PHE A 1 216 ? 3.217 3.414 1.623 1.00 85.75 216 PHE A CA 1
ATOM 1594 C C . PHE A 1 216 ? 3.788 3.659 3.020 1.00 85.75 216 PHE A C 1
ATOM 1596 O O . PHE A 1 216 ? 5.001 3.707 3.229 1.00 85.75 216 PHE A O 1
ATOM 1603 N N . LYS A 1 217 ? 2.900 3.829 3.999 1.00 89.00 217 LYS A N 1
ATOM 1604 C CA . LYS A 1 217 ? 3.250 3.949 5.415 1.00 89.00 217 LYS A CA 1
ATOM 1605 C C . LYS A 1 217 ? 2.169 3.296 6.260 1.00 89.00 217 LYS A C 1
ATOM 1607 O O . LYS A 1 217 ? 0.988 3.577 6.079 1.00 89.00 217 LYS A O 1
ATOM 1612 N N . THR A 1 218 ? 2.578 2.465 7.210 1.00 90.62 218 THR A N 1
ATOM 1613 C CA . THR A 1 218 ? 1.661 1.826 8.158 1.00 90.62 218 THR A CA 1
ATOM 1614 C C . THR A 1 218 ? 1.778 2.486 9.525 1.00 90.62 218 THR A C 1
ATOM 1616 O O . THR A 1 218 ? 2.885 2.699 10.024 1.00 90.62 218 THR A O 1
ATOM 1619 N N . ILE A 1 219 ? 0.635 2.812 10.128 1.00 90.38 219 ILE A N 1
ATOM 1620 C CA . ILE A 1 219 ? 0.527 3.299 11.505 1.00 90.38 219 ILE A CA 1
ATOM 1621 C C . ILE A 1 219 ? -0.278 2.309 12.349 1.00 90.38 219 ILE A C 1
ATOM 1623 O O . ILE A 1 219 ? -1.156 1.605 11.846 1.00 90.38 219 ILE A O 1
ATOM 1627 N N . ALA A 1 220 ? 0.020 2.254 13.645 1.00 91.00 220 ALA A N 1
ATOM 1628 C CA . ALA A 1 220 ? -0.705 1.407 14.584 1.00 91.00 220 ALA A CA 1
ATOM 1629 C C . ALA A 1 220 ? -1.863 2.173 15.237 1.00 91.00 220 ALA A C 1
ATOM 1631 O O . ALA A 1 220 ? -1.690 3.300 15.711 1.00 91.00 220 ALA A O 1
ATOM 1632 N N . ILE A 1 221 ? -3.020 1.522 15.312 1.00 88.25 221 ILE A N 1
ATOM 1633 C CA . ILE A 1 221 ? -4.191 1.939 16.080 1.00 88.25 221 ILE A CA 1
ATOM 1634 C C . ILE A 1 221 ? -4.279 1.034 17.304 1.00 88.25 221 ILE A C 1
ATOM 1636 O O . ILE A 1 221 ? -4.265 -0.190 17.183 1.00 88.25 221 ILE A O 1
ATOM 1640 N N . THR A 1 222 ? -4.361 1.627 18.488 1.00 88.69 222 THR A N 1
ATOM 1641 C CA . THR A 1 222 ? -4.535 0.916 19.758 1.00 88.69 222 THR A CA 1
ATOM 1642 C C . THR A 1 222 ? -5.799 1.416 20.438 1.00 88.69 222 THR A C 1
ATOM 1644 O O . THR A 1 222 ? -6.001 2.619 20.572 1.00 88.69 222 THR A O 1
ATOM 1647 N N . ILE A 1 223 ? -6.658 0.501 20.865 1.00 84.81 223 ILE A N 1
ATOM 1648 C CA . ILE A 1 223 ? -7.883 0.830 21.586 1.00 84.81 223 ILE A CA 1
ATOM 1649 C C . ILE A 1 223 ? -7.791 0.247 22.979 1.00 84.81 223 ILE A C 1
ATOM 1651 O O . ILE A 1 223 ? -7.694 -0.971 23.134 1.00 84.81 223 ILE A O 1
ATOM 1655 N N . ASP A 1 224 ? -7.842 1.134 23.964 1.00 84.81 224 ASP A N 1
ATOM 1656 C CA . ASP A 1 224 ? -7.974 0.797 25.369 1.00 84.81 224 ASP A CA 1
ATOM 1657 C C . ASP A 1 224 ? -9.441 0.989 25.791 1.00 84.81 224 ASP A C 1
ATOM 1659 O O . ASP A 1 224 ? -9.919 2.125 25.885 1.00 84.81 224 ASP A O 1
ATOM 1663 N N . PRO A 1 225 ? -10.186 -0.106 26.014 1.00 76.06 225 PRO A N 1
ATOM 1664 C CA . PRO A 1 225 ? -11.600 -0.030 26.344 1.00 76.06 225 PRO A CA 1
ATOM 1665 C C . PRO A 1 225 ? -11.881 0.249 27.831 1.00 76.06 225 PRO A C 1
ATOM 1667 O O . PRO A 1 225 ? -13.051 0.332 28.212 1.00 76.06 225 PRO A O 1
ATOM 1670 N N . SER A 1 226 ? -10.855 0.426 28.676 1.00 72.25 226 SER A N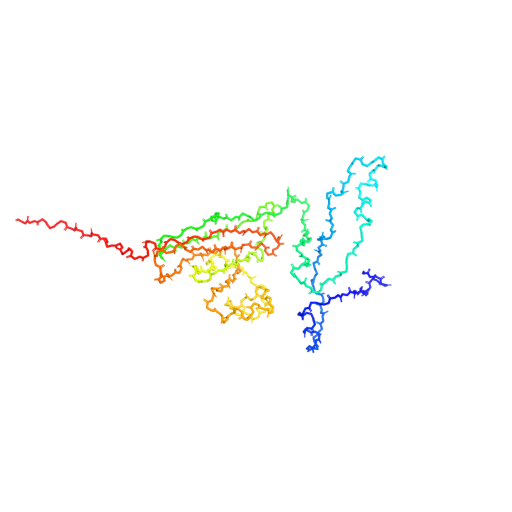 1
ATOM 1671 C CA . SER A 1 226 ? -11.017 0.691 30.117 1.00 72.25 226 SER A CA 1
ATOM 1672 C C . SER A 1 226 ? -11.881 1.925 30.420 1.00 72.25 226 SER A C 1
ATOM 1674 O O . SER A 1 226 ? -12.602 1.948 31.416 1.00 72.25 226 SER A O 1
ATOM 1676 N N . GLY A 1 227 ? -11.874 2.925 29.532 1.00 65.50 227 GLY A N 1
ATOM 1677 C CA . GLY A 1 227 ? -12.676 4.146 29.645 1.00 65.50 227 GLY A CA 1
ATOM 1678 C C . GLY A 1 227 ? -14.059 4.095 28.983 1.00 65.50 227 GLY A C 1
ATOM 1679 O O . GLY A 1 227 ? -14.788 5.083 29.039 1.00 65.50 227 GLY A O 1
ATOM 1680 N N . PHE A 1 228 ? -14.461 2.988 28.347 1.00 69.81 228 PHE A N 1
ATOM 1681 C CA . PHE A 1 228 ? -15.691 2.945 27.534 1.00 69.81 228 PHE A CA 1
ATOM 1682 C C . PHE A 1 228 ? -16.986 2.997 28.352 1.00 69.81 228 PHE A C 1
ATOM 1684 O O . PHE A 1 228 ? -18.010 3.441 27.837 1.00 69.81 228 PHE A O 1
ATOM 1691 N N . LEU A 1 229 ? -16.941 2.565 29.615 1.00 64.19 229 LEU A N 1
ATOM 1692 C CA . LEU A 1 229 ? -18.095 2.525 30.521 1.00 64.19 229 LEU A CA 1
ATOM 1693 C C . LEU A 1 229 ? -18.142 3.708 31.500 1.00 64.19 229 LEU A C 1
ATOM 1695 O O . LEU A 1 229 ? -19.059 3.792 32.315 1.00 64.19 229 LEU A O 1
ATOM 1699 N N . VAL A 1 230 ? -17.171 4.625 31.440 1.00 62.59 230 VAL A N 1
ATOM 1700 C CA . VAL A 1 230 ? -17.143 5.794 32.322 1.00 62.59 230 VAL A CA 1
ATOM 1701 C C . VAL A 1 230 ? -18.090 6.852 31.757 1.00 62.59 230 VAL A C 1
ATOM 1703 O O . VAL A 1 230 ? -17.752 7.600 30.840 1.00 62.59 230 VAL A O 1
ATOM 1706 N N . GLN A 1 231 ? -19.310 6.894 32.291 1.00 53.91 231 GLN A N 1
ATOM 1707 C CA . GLN A 1 231 ? -20.227 8.005 32.078 1.00 53.91 231 GLN A CA 1
ATOM 1708 C C . GLN A 1 231 ? -19.726 9.190 32.906 1.00 53.91 231 GLN A C 1
ATOM 1710 O O . GLN A 1 231 ? -19.725 9.133 34.134 1.00 53.91 231 GLN A O 1
ATOM 1715 N N . ASP A 1 232 ? -19.287 10.254 32.239 1.00 55.19 232 ASP A N 1
ATOM 1716 C CA . ASP A 1 232 ? -18.955 11.517 32.898 1.00 55.19 232 ASP A CA 1
ATOM 1717 C C . ASP A 1 232 ? -20.255 12.144 33.428 1.00 55.19 232 ASP A C 1
ATOM 1719 O O . ASP A 1 232 ? -20.983 12.839 32.714 1.00 55.19 232 ASP A O 1
ATOM 1723 N N . ILE A 1 233 ? -20.628 11.791 34.660 1.00 56.09 233 ILE A N 1
ATOM 1724 C CA . ILE A 1 233 ? -21.721 12.443 35.374 1.00 56.09 233 ILE A CA 1
ATOM 1725 C C . ILE A 1 233 ? -21.143 13.751 35.898 1.00 56.09 233 ILE A C 1
ATOM 1727 O O . ILE A 1 233 ? -20.596 13.807 36.998 1.00 56.09 233 ILE A O 1
ATOM 1731 N N . GLY A 1 234 ? -21.259 14.803 35.088 1.00 51.41 234 GLY A N 1
ATOM 1732 C CA . GLY A 1 234 ? -20.986 16.165 35.521 1.00 51.41 234 GLY A CA 1
ATOM 1733 C C . GLY A 1 234 ? -21.805 16.464 36.773 1.00 51.41 234 GLY A C 1
ATOM 1734 O O . GLY A 1 234 ? -23.019 16.656 36.708 1.00 51.41 234 GLY A O 1
ATOM 1735 N N . VAL A 1 235 ? -21.146 16.466 37.929 1.00 48.69 235 VAL A N 1
ATOM 1736 C CA . VAL A 1 235 ? -21.734 16.889 39.197 1.00 48.69 235 VAL A CA 1
ATOM 1737 C C . VAL A 1 235 ? -21.967 18.397 39.139 1.00 48.69 235 VAL A C 1
ATOM 1739 O O . VAL A 1 235 ? -21.167 19.194 39.615 1.00 48.69 235 VAL A O 1
ATOM 1742 N N . ASN A 1 236 ? -23.094 18.809 38.559 1.00 47.75 236 ASN A N 1
ATOM 1743 C CA . ASN A 1 236 ? -23.661 20.134 38.793 1.00 47.75 236 ASN A CA 1
ATOM 1744 C C . ASN A 1 236 ? -24.209 20.176 40.228 1.00 47.75 236 ASN A C 1
ATOM 1746 O O . ASN A 1 236 ? -25.416 20.177 40.455 1.00 47.75 236 ASN A O 1
ATOM 1750 N N . SER A 1 237 ? -23.322 20.182 41.223 1.00 52.88 237 SER A N 1
ATOM 1751 C CA . SER A 1 237 ? -23.693 20.530 42.590 1.00 52.88 237 SER A CA 1
ATOM 1752 C C . SER A 1 237 ? -23.769 22.052 42.688 1.00 52.88 237 SER A C 1
ATOM 1754 O O . SER A 1 237 ? -22.805 22.712 43.074 1.00 52.88 237 SER A O 1
ATOM 1756 N N . THR A 1 238 ? -24.911 22.629 42.315 1.00 54.81 238 THR A N 1
ATOM 1757 C CA . THR A 1 238 ? -25.261 23.982 42.757 1.00 54.81 238 THR A CA 1
ATOM 1758 C C . THR A 1 238 ? -25.406 23.950 44.281 1.00 54.81 238 THR A C 1
ATOM 1760 O O . THR A 1 238 ? -26.242 23.184 44.773 1.00 54.81 238 THR A O 1
ATOM 1763 N N . PRO A 1 239 ? -24.625 24.722 45.054 1.00 50.94 239 PRO A N 1
ATOM 1764 C CA . PRO A 1 239 ? -24.800 24.765 46.497 1.00 50.94 239 PRO A CA 1
ATOM 1765 C C . PRO A 1 239 ? -26.155 25.411 46.811 1.00 50.94 239 PRO A C 1
ATOM 1767 O O . PRO A 1 239 ? -26.395 26.568 46.474 1.00 50.94 239 PRO A O 1
ATOM 1770 N N . ILE A 1 240 ? -27.053 24.653 47.443 1.00 58.94 240 ILE A N 1
ATOM 1771 C CA . ILE A 1 240 ? -28.257 25.201 48.075 1.00 58.94 240 ILE A CA 1
ATOM 1772 C C . ILE A 1 240 ? -27.779 26.062 49.248 1.00 58.94 240 ILE A C 1
ATOM 1774 O O . ILE A 1 240 ? -27.266 25.528 50.232 1.00 58.94 240 ILE A O 1
ATOM 1778 N N . SER A 1 241 ? -27.920 27.387 49.154 1.00 53.12 241 SER A N 1
ATOM 1779 C CA . SER A 1 241 ? -27.814 28.243 50.336 1.00 53.12 241 SER A CA 1
ATOM 1780 C C . SER A 1 241 ? -29.132 28.146 51.098 1.00 53.12 241 SER A C 1
ATOM 1782 O O . SER A 1 241 ? -30.176 28.536 50.571 1.00 53.12 241 SER A O 1
ATOM 1784 N N . LEU A 1 242 ? -29.099 27.604 52.316 1.00 53.78 242 LEU A N 1
ATOM 1785 C CA . LEU A 1 242 ? -30.232 27.731 53.227 1.00 53.78 242 LEU A CA 1
ATOM 1786 C C . LEU A 1 242 ? -30.380 29.205 53.628 1.00 53.78 242 LEU A C 1
ATOM 1788 O O . LEU A 1 242 ? -29.381 29.868 53.914 1.00 53.78 242 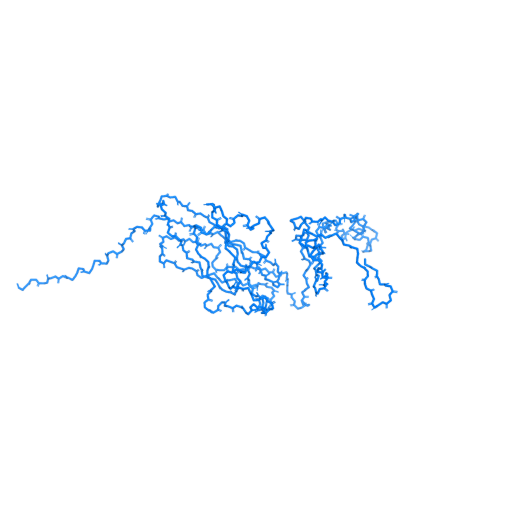LEU A O 1
ATOM 1792 N N . ALA A 1 243 ? -31.625 29.679 53.574 1.00 50.56 243 ALA A N 1
ATOM 1793 C CA . ALA A 1 243 ? -32.059 30.984 54.062 1.00 50.56 243 ALA A CA 1
ATOM 1794 C C . ALA A 1 243 ? -31.950 31.089 55.589 1.00 50.56 243 ALA A C 1
ATOM 1796 O O . ALA A 1 243 ? -32.095 30.039 56.259 1.00 50.56 243 ALA A O 1
#

Radius of gyration: 25.08 Å; Cα contacts (8 Å, |Δi|>4): 373; chains: 1; bounding box: 72×47×92 Å

Foldseek 3Di:
DDDPDVPDDDDDDDAAPVRVVCVVVVHDPDCPDDWDFDLVADPVQQQCPDPVHDVCRCVVRVPDDDDDDDNDPVNPPPGIDADDDPPFPDAKAKDKPPQAAEAAEQPDKDKIAIDIPRHVCQLVQFAKKKKKAFPLFKDKDQDPQWDHPDPPPDPDPQQDPPPPCDPVLVVVVPDPGGHMDMHGTRMMMIGTDDDPDQQDKDKIKMKMARPNRRHIDIYMYIYRSVNHPDDPPPPPPPDDDDD

pLDDT: mean 74.73, std 15.72, range [31.38, 91.19]

Mean predicted aligned error: 14.0 Å

Sequence (243 aa):
MGYLDNSAVTVDAILTNKGREVLASGGRLNITKFALSDDEIDYDLWNPAHTLGTNYYGAVIENMPILEALPDETQMLRYKLVTLPKDVIGIPVISVSPTSISFTSLRQAVTVTPATLNLAGGNSTMGYTVVLSDDTVASLEVAPDGAVAANTNTTMDVNNISTTSFADDETTSVTTAGKSIVRVGSKFIVKPKSQANTTTIRRALLTIIGNETGGFKTIAITIDPSGFLVQDIGVNSTPISLA

Solvent-accessible surface area (backbone atoms only — not comparable to full-atom values): 15118 Å² total; per-residue (Å²): 126,50,75,83,72,90,78,51,78,54,77,89,80,73,61,33,74,65,54,48,50,41,50,74,72,70,47,79,90,74,84,85,74,85,85,54,53,58,78,87,63,64,68,83,60,52,35,94,79,40,90,86,37,82,89,46,20,48,50,61,58,75,68,53,83,81,78,81,83,65,52,51,74,88,76,47,68,78,50,60,68,77,92,73,68,91,87,51,86,48,80,59,41,55,45,54,42,66,67,59,46,76,41,51,43,70,86,51,71,48,67,39,45,60,44,48,39,52,34,92,71,50,32,68,70,68,10,28,39,37,38,34,55,32,52,61,54,35,49,82,44,64,32,91,92,6,73,46,74,68,79,82,85,61,100,54,56,91,90,58,62,72,74,80,62,50,91,68,54,64,66,51,74,77,49,97,58,57,44,67,47,66,51,69,16,51,25,31,35,39,32,54,46,88,61,96,60,49,83,58,71,46,73,36,48,37,37,37,31,31,65,72,69,70,27,61,42,74,31,50,38,38,39,42,39,74,43,61,79,66,75,85,74,77,80,81,74,74,81,80,78,82,130

Secondary structure (DSSP, 8-state):
-EESSSS-EE---PPPHHHHHHHHTT----------B-TT--GGG--TT-TT-GGGTTHHHHTSPPPPPPS-TTTSSSSB-----TT--S--EEEEESSEEEESSTT--EEEEEEEESSTTTTTTT-EEEEES-TTTEEEEE-GGG-----SSS---TT---SS--TTTTGGGGSSSPPPEEEEESSEEEEEPP-S-SSS-EEEEEEEEETTT--EEEEEEEE-GGGTT--------------